Protein AF-A0A523FT32-F1 (afdb_monomer)

Secondary structure (DSSP, 8-state):
----------PPPPP----SS-TT-EEEETTTEEEEEEEEEEEEETTEEEEEEEEEETTTTEEEEEEGGGTTTTT-EEPPPHHHHHHHHHHHTSPP---SS-HHHHHHHHHHHHHTT-HHHHHHHHHHH---TTSPPPPHHHHHHHHHHHHHHHHHHHHHHT--HHHHHHHHHHHHHTTTT-

pLDDT: mean 83.94, std 15.83, range [36.12, 95.12]

Solvent-accessible surface area (backbone atoms only — not comparable to full-atom values): 10556 Å² total; per-residue (Å²): 141,84,84,85,80,80,82,81,80,78,80,75,78,77,75,85,73,84,67,96,70,58,68,71,38,59,28,29,35,40,74,68,33,56,27,33,24,73,38,77,46,79,44,76,54,97,92,40,81,39,54,23,36,36,32,37,21,79,91,76,74,42,74,48,75,41,46,59,94,43,34,65,81,69,50,40,40,70,60,70,52,71,67,54,48,54,52,22,50,52,52,28,46,48,82,61,80,74,72,100,62,63,63,73,64,49,51,54,53,42,51,50,28,43,41,60,56,42,64,54,48,19,26,50,42,32,37,50,57,57,75,60,96,90,56,81,81,72,52,72,72,52,46,54,54,31,53,54,25,44,53,47,46,18,50,47,46,9,69,63,73,72,43,55,65,69,58,20,40,51,54,55,50,52,36,46,53,64,46,76,81,108

Structure (mmCIF, N/CA/C/O backbone):
data_AF-A0A523FT32-F1
#
_entry.id   AF-A0A523FT32-F1
#
loop_
_atom_site.group_PDB
_atom_site.id
_atom_site.type_symbol
_atom_site.label_atom_id
_atom_site.label_alt_id
_atom_site.label_comp_id
_atom_site.label_asym_id
_atom_site.label_entity_id
_atom_site.label_seq_id
_atom_site.pdbx_PDB_ins_code
_atom_site.Cartn_x
_atom_site.Cartn_y
_atom_site.Cartn_z
_atom_site.occupancy
_atom_site.B_iso_or_equiv
_atom_site.auth_seq_id
_atom_site.auth_comp_id
_atom_site.auth_asym_id
_atom_site.auth_atom_id
_atom_site.pdbx_PDB_model_num
ATOM 1 N N . MET A 1 1 ? -47.435 16.385 53.293 1.00 44.31 1 MET A N 1
ATOM 2 C CA . MET A 1 1 ? -46.693 15.210 52.790 1.00 44.31 1 MET A CA 1
ATOM 3 C C . MET A 1 1 ? -47.122 14.940 51.359 1.00 44.31 1 MET A C 1
ATOM 5 O O . MET A 1 1 ? -48.217 14.441 51.193 1.00 44.31 1 MET A O 1
ATOM 9 N N . THR A 1 2 ? -46.305 15.253 50.353 1.00 41.66 2 THR A N 1
ATOM 10 C CA . THR A 1 2 ? -46.386 14.615 49.020 1.00 41.66 2 THR A CA 1
ATOM 11 C C . THR A 1 2 ? -45.083 14.902 48.282 1.00 41.66 2 THR A C 1
ATOM 13 O O . THR A 1 2 ? -44.830 16.018 47.836 1.00 41.66 2 THR A O 1
ATOM 16 N N . ASN A 1 3 ? -44.224 13.887 48.249 1.00 38.22 3 ASN A N 1
ATOM 17 C CA . ASN A 1 3 ? -42.869 13.921 47.718 1.00 38.22 3 ASN A CA 1
ATOM 18 C C . ASN A 1 3 ? -42.922 13.740 46.190 1.00 38.22 3 ASN A C 1
ATOM 20 O O . ASN A 1 3 ? -43.435 12.729 45.710 1.00 38.22 3 ASN A O 1
ATOM 24 N N . LYS A 1 4 ? -42.419 14.709 45.416 1.00 37.09 4 LYS A N 1
ATOM 25 C CA . LYS A 1 4 ? -42.350 14.632 43.948 1.00 37.09 4 LYS A CA 1
ATOM 26 C C . LYS A 1 4 ? -41.055 13.912 43.562 1.00 37.09 4 LYS A C 1
ATOM 28 O O . LYS A 1 4 ? -40.001 14.530 43.453 1.00 37.09 4 LYS A O 1
ATOM 33 N N . ALA A 1 5 ? -41.132 12.592 43.409 1.00 38.34 5 ALA A N 1
ATOM 34 C CA . ALA A 1 5 ? -40.015 11.773 42.952 1.00 38.34 5 ALA A CA 1
ATOM 35 C C . ALA A 1 5 ? -39.727 12.047 41.466 1.00 38.34 5 ALA A C 1
ATOM 37 O O . ALA A 1 5 ? -40.569 11.840 40.593 1.00 38.34 5 ALA A O 1
ATOM 38 N N . THR A 1 6 ? -38.521 12.530 41.189 1.00 36.12 6 THR A N 1
ATOM 39 C CA . THR A 1 6 ? -37.956 12.709 39.854 1.00 36.12 6 THR A CA 1
ATOM 40 C C . THR A 1 6 ? -37.589 11.347 39.260 1.00 36.12 6 THR A C 1
ATOM 42 O O . THR A 1 6 ? -36.708 10.643 39.754 1.00 36.12 6 THR A O 1
ATOM 45 N N . ALA A 1 7 ? -38.271 10.956 38.183 1.00 38.09 7 ALA A N 1
ATOM 46 C CA . ALA A 1 7 ? -37.932 9.765 37.416 1.00 38.09 7 ALA A CA 1
ATOM 47 C C . ALA A 1 7 ? -36.623 10.007 36.644 1.00 38.09 7 ALA A C 1
ATOM 49 O O . ALA A 1 7 ? -36.586 10.745 35.662 1.00 38.09 7 ALA A O 1
ATOM 50 N N . LYS A 1 8 ? -35.530 9.392 37.107 1.00 38.12 8 LYS A N 1
ATOM 51 C CA . LYS A 1 8 ? -34.263 9.310 36.372 1.00 38.12 8 LYS A CA 1
ATOM 52 C C . LYS A 1 8 ? -34.438 8.378 35.169 1.00 38.12 8 LYS A C 1
ATOM 54 O O . LYS A 1 8 ? -34.480 7.159 35.330 1.00 38.12 8 LYS A O 1
ATOM 59 N N . THR A 1 9 ? -34.497 8.944 33.968 1.00 37.88 9 THR A N 1
ATOM 60 C CA . THR A 1 9 ? -34.413 8.197 32.707 1.00 37.88 9 THR A CA 1
ATOM 61 C C . THR A 1 9 ? -33.019 7.575 32.587 1.00 37.88 9 THR A C 1
ATOM 63 O O . THR A 1 9 ? -32.032 8.273 32.362 1.00 37.88 9 THR A O 1
ATOM 66 N N . LYS A 1 10 ? -32.911 6.256 32.781 1.00 38.94 10 LYS A N 1
ATOM 67 C CA . LYS A 1 10 ? -31.685 5.497 32.499 1.00 38.94 10 LYS A CA 1
ATOM 68 C C . LYS A 1 10 ? -31.434 5.524 30.989 1.00 38.94 10 LYS A C 1
ATOM 70 O O . LYS A 1 10 ? -32.205 4.937 30.235 1.00 38.94 10 LYS A O 1
ATOM 75 N N . ALA A 1 11 ? -30.359 6.185 30.561 1.00 45.34 11 ALA A N 1
ATOM 76 C CA . ALA A 1 11 ? -29.863 6.094 29.193 1.00 45.34 11 ALA A CA 1
ATOM 77 C C . ALA A 1 11 ? -29.564 4.622 28.860 1.00 45.34 11 ALA A C 1
ATOM 79 O O . ALA A 1 11 ? -28.794 3.953 29.556 1.00 45.34 11 ALA A O 1
ATOM 80 N N . ALA A 1 12 ? -30.223 4.102 27.826 1.00 43.12 12 ALA A N 1
ATOM 81 C CA . ALA A 1 12 ? -29.972 2.766 27.314 1.00 43.12 12 ALA A CA 1
ATOM 82 C C . ALA A 1 12 ? -28.532 2.694 26.783 1.00 43.12 12 ALA A C 1
ATOM 84 O O . ALA A 1 12 ? -28.131 3.518 25.963 1.00 43.12 12 ALA A O 1
ATOM 85 N N . LYS A 1 13 ? -27.749 1.708 27.246 1.00 38.53 13 LYS A N 1
ATOM 86 C CA . LYS A 1 13 ? -26.443 1.383 26.652 1.00 38.53 13 LYS A CA 1
ATOM 87 C C . LYS A 1 13 ? -26.652 1.135 25.151 1.00 38.53 13 LYS A C 1
ATOM 89 O O . LYS A 1 13 ? -27.463 0.261 24.828 1.00 38.53 13 LYS A O 1
ATOM 94 N N . PRO A 1 14 ? -25.959 1.840 24.240 1.00 43.22 14 PRO A N 1
ATOM 95 C CA . PRO A 1 14 ? -26.106 1.562 22.823 1.00 43.22 14 PRO A CA 1
ATOM 96 C C . PRO A 1 14 ? -25.640 0.126 22.559 1.00 43.22 14 PRO A C 1
ATOM 98 O O . PRO A 1 14 ? -24.593 -0.312 23.044 1.00 43.22 14 PRO A O 1
ATOM 101 N N . ALA A 1 15 ? -26.462 -0.636 21.838 1.00 48.78 15 ALA A N 1
ATOM 102 C CA . ALA A 1 15 ? -26.120 -1.977 21.392 1.00 48.78 15 ALA A CA 1
ATOM 103 C C . ALA A 1 15 ? -24.783 -1.926 20.638 1.00 48.78 15 ALA A C 1
ATOM 105 O O . ALA A 1 15 ? -24.611 -1.082 19.758 1.00 48.78 15 ALA A O 1
ATOM 106 N N . LYS A 1 16 ? -23.838 -2.809 20.995 1.00 52.19 16 LYS A N 1
ATOM 107 C CA . LYS A 1 16 ? -22.513 -2.904 20.362 1.00 52.19 16 LYS A CA 1
ATOM 108 C C . LYS A 1 16 ? -22.686 -3.063 18.850 1.00 52.19 16 LYS A C 1
ATOM 110 O O . LYS A 1 16 ? -22.981 -4.158 18.370 1.00 52.19 16 LYS A O 1
ATOM 115 N N . ARG A 1 17 ? -22.523 -1.973 18.100 1.00 63.12 17 ARG A N 1
ATOM 116 C CA . ARG A 1 17 ? -22.482 -2.014 16.639 1.00 63.12 17 ARG A CA 1
ATOM 117 C C . ARG A 1 17 ? -21.261 -2.836 16.243 1.00 63.12 17 ARG A C 1
ATOM 119 O O . ARG A 1 17 ? -20.176 -2.662 16.794 1.00 63.12 17 ARG A O 1
ATOM 126 N N . LYS A 1 18 ? -21.452 -3.791 1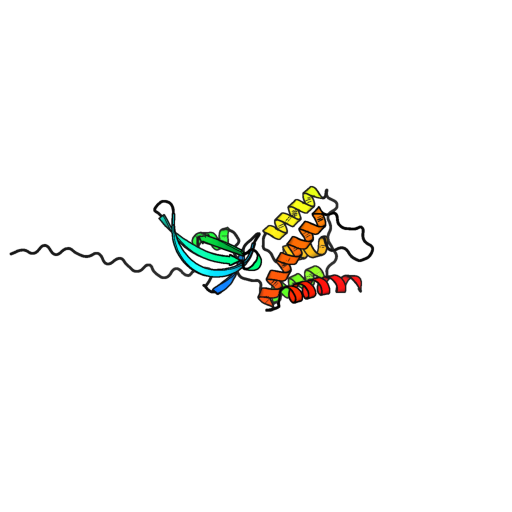5.336 1.00 74.69 18 LYS A N 1
ATOM 127 C CA . LYS A 1 18 ? -20.362 -4.631 14.842 1.00 74.69 18 LYS A CA 1
ATOM 128 C C . LYS A 1 18 ? -19.465 -3.755 13.970 1.00 74.69 18 LYS A C 1
ATOM 130 O O . LYS A 1 18 ? -19.848 -3.415 12.856 1.00 74.69 18 LYS A O 1
ATOM 135 N N . LEU A 1 19 ? -18.318 -3.356 14.509 1.00 82.12 19 LEU A N 1
ATOM 136 C CA . LEU A 1 19 ? -17.313 -2.597 13.772 1.00 82.12 19 LEU A CA 1
ATOM 137 C C . LEU A 1 19 ? -16.773 -3.429 12.605 1.00 82.12 19 LEU A C 1
ATOM 139 O O . LEU A 1 19 ? -16.579 -4.641 12.734 1.00 82.12 19 LEU A O 1
ATOM 143 N N . ASP A 1 20 ? -16.508 -2.763 11.482 1.00 85.62 20 ASP A N 1
ATOM 144 C CA . ASP A 1 20 ? -15.945 -3.396 10.285 1.00 85.62 20 ASP A CA 1
ATOM 145 C C . ASP A 1 20 ? -14.503 -3.888 10.495 1.00 85.62 20 ASP A C 1
ATOM 147 O O . ASP A 1 20 ? -14.075 -4.841 9.845 1.00 85.62 20 ASP A O 1
ATOM 151 N N . PHE A 1 21 ? -13.772 -3.263 11.422 1.00 90.94 21 PHE A N 1
ATOM 152 C CA . PHE A 1 21 ? -12.376 -3.557 11.739 1.00 90.94 21 PHE A CA 1
ATOM 153 C C . PHE A 1 21 ? -12.159 -3.602 13.250 1.00 90.94 21 PHE A C 1
ATOM 155 O O . PHE A 1 21 ? -12.931 -3.026 14.021 1.00 90.94 21 PHE A O 1
ATOM 162 N N . LYS A 1 22 ? -11.105 -4.298 13.681 1.00 89.44 22 LYS A N 1
ATOM 163 C CA . LYS A 1 22 ? -10.776 -4.472 15.100 1.00 89.44 22 LYS A CA 1
ATOM 164 C C . LYS A 1 22 ? -9.553 -3.640 15.503 1.00 89.44 22 LYS A C 1
ATOM 166 O O . LYS A 1 22 ? -8.638 -3.480 14.697 1.00 89.44 22 LYS A O 1
ATOM 171 N N . PRO A 1 23 ? -9.470 -3.180 16.763 1.00 90.50 23 PRO A N 1
ATOM 172 C CA . PRO A 1 23 ? -8.230 -2.637 17.307 1.00 90.50 23 PRO A CA 1
ATOM 173 C C . PRO A 1 23 ? -7.064 -3.619 17.157 1.00 90.50 23 PRO A C 1
ATOM 175 O O . PRO A 1 23 ? -7.252 -4.835 17.232 1.00 90.50 23 PRO A O 1
ATOM 178 N N . LYS A 1 24 ? -5.856 -3.081 16.978 1.00 89.88 24 LYS A N 1
ATOM 179 C CA . LYS A 1 24 ? -4.586 -3.788 16.740 1.00 89.88 24 LYS A CA 1
ATOM 180 C C . LYS A 1 24 ? -4.494 -4.553 15.414 1.00 89.88 24 LYS A C 1
ATOM 182 O O . LYS A 1 24 ? -3.459 -5.173 15.176 1.00 89.88 24 LYS A O 1
ATOM 187 N N . GLN A 1 25 ? -5.523 -4.503 14.568 1.00 91.69 25 GLN A N 1
ATOM 188 C CA . GLN A 1 25 ? -5.530 -5.111 13.238 1.00 91.69 25 GLN A CA 1
ATOM 189 C C . GLN A 1 25 ? -4.742 -4.253 12.234 1.00 91.69 25 GLN A C 1
ATOM 191 O O . GLN A 1 25 ? -4.825 -3.024 12.272 1.00 91.69 25 GLN A O 1
ATOM 196 N N . TYR A 1 26 ? -4.026 -4.907 11.313 1.00 93.12 26 TYR A N 1
ATOM 197 C CA . TYR A 1 26 ? -3.442 -4.259 10.136 1.00 93.12 26 TYR A CA 1
ATOM 198 C C . TYR A 1 26 ? -4.503 -4.018 9.061 1.00 93.12 26 TYR A C 1
ATOM 200 O O . TYR A 1 26 ? -5.309 -4.899 8.736 1.00 93.12 26 TYR A O 1
ATOM 208 N N . VAL A 1 27 ? -4.489 -2.815 8.508 1.00 93.94 27 VAL A N 1
ATOM 209 C CA . VAL A 1 27 ? -5.402 -2.360 7.464 1.00 93.94 27 VAL A CA 1
ATOM 210 C C . VAL A 1 27 ? -4.615 -1.674 6.365 1.00 93.94 27 VAL A C 1
ATOM 212 O O . VAL A 1 27 ? -3.531 -1.154 6.601 1.00 93.94 27 VAL A O 1
ATOM 215 N N . VAL A 1 28 ? -5.176 -1.659 5.164 1.00 93.62 28 VAL A N 1
ATOM 216 C CA . VAL A 1 28 ? -4.646 -0.869 4.057 1.00 93.62 28 VAL A CA 1
ATOM 217 C C . VAL A 1 28 ? -5.555 0.327 3.857 1.00 93.62 28 VAL A C 1
ATOM 219 O O . VAL A 1 28 ? -6.772 0.173 3.707 1.00 93.62 28 VAL A O 1
ATOM 222 N N . TYR A 1 29 ? -4.960 1.513 3.863 1.00 92.12 29 TYR A N 1
ATOM 223 C CA . TYR A 1 29 ? -5.629 2.749 3.506 1.00 92.12 29 TYR A CA 1
ATOM 224 C C . TYR A 1 29 ? -5.124 3.224 2.135 1.00 92.12 29 TYR A C 1
ATOM 226 O O . TYR A 1 29 ? -3.909 3.288 1.921 1.00 92.12 29 TYR A O 1
ATOM 234 N N . PRO A 1 30 ? -6.024 3.552 1.192 1.00 86.94 30 PRO A N 1
ATOM 235 C CA . PRO A 1 30 ? -5.645 4.071 -0.119 1.00 86.94 30 PRO A CA 1
ATOM 236 C C . PRO A 1 30 ? -4.679 5.256 -0.008 1.00 86.94 30 PRO A C 1
ATOM 238 O O . PRO A 1 30 ? -4.804 6.071 0.897 1.00 86.94 30 PRO A O 1
ATOM 241 N N . ALA A 1 31 ? -3.700 5.345 -0.906 1.00 84.00 31 ALA A N 1
ATOM 242 C CA . ALA A 1 31 ? -2.628 6.349 -0.898 1.00 84.00 31 ALA A CA 1
ATOM 243 C C . ALA A 1 31 ? -1.637 6.318 0.287 1.00 84.00 31 ALA A C 1
ATOM 245 O O . ALA A 1 31 ? -0.552 6.862 0.117 1.00 84.00 31 ALA A O 1
ATOM 246 N N . HIS A 1 32 ? -1.939 5.669 1.425 1.00 85.75 32 HIS A N 1
ATOM 247 C CA . HIS A 1 32 ? -1.053 5.571 2.608 1.00 85.75 32 HIS A CA 1
ATOM 248 C C . HIS A 1 32 ? -0.600 4.141 2.952 1.00 85.75 32 HIS A C 1
ATOM 250 O O . HIS A 1 32 ? 0.228 3.936 3.837 1.00 85.75 32 HIS A O 1
ATOM 256 N N . GLY A 1 33 ? -1.068 3.141 2.204 1.00 88.81 33 GLY A N 1
ATOM 257 C CA . GLY A 1 33 ? -0.591 1.767 2.320 1.00 88.81 33 GLY A CA 1
ATOM 258 C C . GLY A 1 33 ? -1.005 1.112 3.635 1.00 88.81 33 GLY A C 1
ATOM 259 O O . GLY A 1 33 ? -2.119 1.320 4.119 1.00 88.81 33 GLY A O 1
ATOM 260 N N . VAL A 1 34 ? -0.132 0.266 4.178 1.00 92.94 34 VAL A N 1
ATOM 261 C CA . VAL A 1 34 ? -0.410 -0.498 5.397 1.00 92.94 34 VAL A CA 1
ATOM 262 C C . VAL A 1 34 ? -0.282 0.391 6.631 1.00 92.94 34 VAL A C 1
ATOM 264 O O . VAL A 1 34 ? 0.745 1.027 6.845 1.00 92.94 34 VAL A O 1
ATOM 267 N N . GLY A 1 35 ? -1.314 0.373 7.468 1.00 93.44 35 GLY A N 1
ATOM 268 C CA . GLY A 1 35 ? -1.317 0.961 8.800 1.00 93.44 35 GLY A CA 1
ATOM 269 C C . GLY A 1 35 ? -1.888 -0.006 9.832 1.00 93.44 35 GLY A C 1
ATOM 270 O O . GLY A 1 35 ? -2.453 -1.056 9.503 1.00 93.44 35 GLY A O 1
ATOM 271 N N . ARG A 1 36 ? -1.761 0.347 11.108 1.00 94.19 36 ARG A N 1
ATOM 272 C CA . ARG A 1 36 ? -2.277 -0.440 12.230 1.00 94.19 36 ARG A CA 1
ATOM 273 C C . ARG A 1 36 ? -3.329 0.349 12.987 1.00 94.19 36 ARG A C 1
ATOM 275 O O . ARG A 1 36 ? -3.099 1.486 13.382 1.00 94.19 36 ARG A O 1
ATOM 282 N N . ILE A 1 37 ? -4.482 -0.265 13.243 1.00 95.12 37 ILE A N 1
ATOM 283 C CA . ILE A 1 37 ? -5.502 0.359 14.090 1.00 95.12 37 ILE A CA 1
ATOM 284 C C . ILE A 1 37 ? -4.992 0.366 15.530 1.00 95.12 37 ILE A C 1
ATOM 286 O O . ILE A 1 37 ? -4.833 -0.691 16.140 1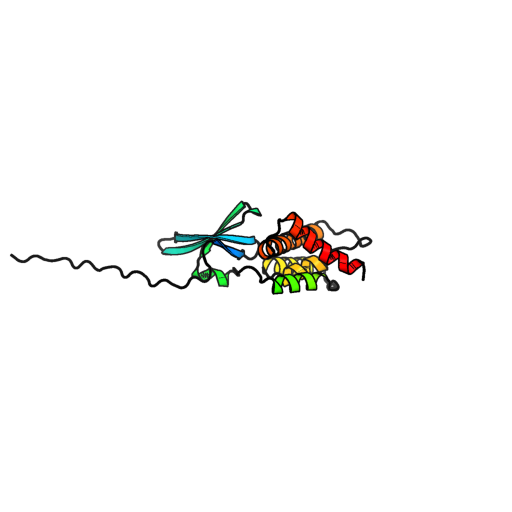.00 95.12 37 ILE A O 1
ATOM 290 N N . VAL A 1 38 ? -4.773 1.546 16.095 1.00 94.94 38 VAL A N 1
ATOM 291 C CA . VAL A 1 38 ? -4.404 1.724 17.505 1.00 94.94 38 VAL A CA 1
ATOM 292 C C . VAL A 1 38 ? -5.625 1.491 18.390 1.00 94.94 38 VAL A C 1
ATOM 294 O O . VAL A 1 38 ? -5.566 0.745 19.369 1.00 94.94 38 VAL A O 1
ATOM 297 N N . GLY A 1 39 ? -6.764 2.060 17.998 1.00 93.00 39 GLY A N 1
ATOM 298 C CA . GLY A 1 39 ? -7.999 1.991 18.762 1.00 93.00 39 GLY A CA 1
ATOM 299 C C . GLY A 1 39 ? -9.182 2.626 18.045 1.00 93.00 39 GLY A C 1
ATOM 300 O O . GLY A 1 39 ? -9.109 2.988 16.868 1.00 93.00 39 GLY A O 1
ATOM 301 N N . VAL A 1 40 ? -10.281 2.721 18.784 1.00 92.44 40 VAL A N 1
ATOM 302 C CA . VAL A 1 40 ? -11.500 3.414 18.375 1.00 92.44 40 VAL A CA 1
ATOM 303 C C . VAL A 1 40 ? -11.762 4.490 19.414 1.00 92.44 40 VAL A C 1
ATOM 305 O O . VAL A 1 40 ? -11.771 4.188 20.607 1.00 92.44 40 VAL A O 1
ATOM 308 N N . GLU A 1 41 ? -11.935 5.723 18.961 1.00 92.06 41 GLU A N 1
ATOM 309 C CA . GLU A 1 41 ? -12.168 6.892 19.810 1.00 92.06 41 GLU A CA 1
ATOM 310 C C . GLU A 1 41 ? -13.500 7.544 19.435 1.00 92.06 41 GLU A C 1
ATOM 312 O O . GLU A 1 41 ? -13.918 7.499 18.278 1.00 92.06 41 GLU A O 1
ATOM 317 N N . GLU A 1 42 ? -14.166 8.164 20.407 1.00 90.75 42 GLU A N 1
ATOM 318 C CA . GLU A 1 42 ? -15.257 9.100 20.134 1.00 90.75 42 GLU A CA 1
ATOM 319 C C . GLU A 1 42 ? -14.682 10.517 20.076 1.00 90.75 42 GLU A C 1
ATOM 321 O O . GLU A 1 42 ? -14.001 10.960 21.002 1.00 90.75 42 GLU A O 1
ATOM 326 N N . GLN A 1 43 ? -14.950 11.227 18.984 1.00 88.06 43 GLN A N 1
ATOM 327 C CA . GLN A 1 43 ? -14.518 12.600 18.769 1.00 88.06 43 GLN A CA 1
ATOM 328 C C . GLN A 1 43 ? -15.730 13.485 18.494 1.00 88.06 43 GLN A C 1
ATOM 330 O O . GLN A 1 43 ? -16.523 13.218 17.593 1.00 88.06 43 GLN A O 1
ATOM 335 N N . GLU A 1 44 ? -15.852 14.577 19.241 1.00 88.94 44 GLU A N 1
ATOM 336 C CA . GLU A 1 44 ? -16.890 15.572 19.008 1.00 88.94 44 GLU A CA 1
ATOM 337 C C . GLU A 1 44 ? -16.441 16.561 17.924 1.00 88.94 44 GLU A C 1
ATOM 339 O O . GLU A 1 44 ? -15.420 17.238 18.055 1.00 88.94 44 GLU A O 1
ATOM 344 N N . VAL A 1 45 ? -17.194 16.633 16.825 1.00 82.50 45 VAL A N 1
ATOM 345 C CA . VAL A 1 45 ? -16.943 17.551 15.708 1.00 82.50 45 VAL A CA 1
ATOM 346 C C . VAL A 1 45 ? -18.222 18.335 15.442 1.00 82.50 45 VAL A C 1
ATOM 348 O O . VAL A 1 45 ? -19.252 17.751 15.115 1.00 82.50 45 VAL A O 1
ATOM 351 N N . ALA A 1 46 ? -18.162 19.662 15.589 1.00 84.75 46 ALA A N 1
ATOM 352 C CA . ALA A 1 46 ? -19.305 20.563 15.395 1.00 84.75 46 ALA A CA 1
ATOM 353 C C . ALA A 1 46 ? -20.563 20.167 16.209 1.00 84.75 46 ALA A C 1
ATOM 355 O O . ALA A 1 46 ? -21.683 20.242 15.708 1.00 84.75 46 ALA A O 1
ATOM 356 N N . GLY A 1 47 ? -20.373 19.719 17.458 1.00 86.06 47 GLY A N 1
ATOM 357 C CA . GLY A 1 47 ? -21.461 19.300 18.355 1.00 86.06 47 GLY A CA 1
ATOM 358 C C . GLY A 1 47 ? -22.038 17.909 18.061 1.00 86.06 47 GLY A C 1
ATOM 359 O O . GLY A 1 47 ? -23.056 17.530 18.637 1.00 86.06 47 GLY A O 1
ATOM 360 N N . VAL A 1 48 ? -21.416 17.142 17.157 1.00 86.56 48 VAL A N 1
ATOM 361 C CA . VAL A 1 48 ? -21.791 15.759 16.842 1.00 86.56 48 VAL A CA 1
ATOM 362 C C . VAL A 1 48 ? -20.674 14.819 17.290 1.00 86.56 48 VAL A C 1
ATOM 364 O O . VAL A 1 48 ? -19.538 14.954 16.839 1.00 86.56 48 VAL A O 1
ATOM 367 N N . SER A 1 49 ? -20.994 13.842 18.145 1.00 87.25 49 SER A N 1
ATOM 368 C CA . SER A 1 49 ? -20.055 12.769 18.504 1.00 87.25 49 SER A CA 1
ATOM 369 C C . SER A 1 49 ? -19.922 11.769 17.353 1.00 87.25 49 SER A C 1
ATOM 371 O O . SER A 1 49 ? -20.915 11.215 16.867 1.00 87.25 49 SER A O 1
ATOM 373 N N . LEU A 1 50 ? -18.689 11.563 16.897 1.00 90.00 50 LEU A N 1
ATOM 374 C CA . LEU A 1 50 ? -18.316 10.653 15.823 1.00 90.00 50 LEU A CA 1
ATOM 375 C C . LEU A 1 50 ? -17.350 9.601 16.355 1.00 90.00 50 LEU A C 1
ATOM 377 O O . LEU A 1 50 ? -16.298 9.919 16.898 1.00 90.00 50 LEU A O 1
ATOM 381 N N . GLU A 1 51 ? -17.672 8.337 16.122 1.00 91.19 51 GLU A N 1
ATOM 382 C CA . GLU A 1 51 ? -16.752 7.236 16.380 1.00 91.19 51 GLU A CA 1
ATOM 383 C C . GLU A 1 51 ? -15.742 7.128 15.222 1.00 91.19 51 GLU A C 1
ATOM 385 O O . GLU A 1 51 ? -16.126 7.049 14.046 1.00 91.19 51 GLU A O 1
ATOM 390 N N . VAL A 1 52 ? -14.447 7.134 15.537 1.00 93.38 52 VAL A N 1
ATOM 391 C CA . VAL A 1 52 ? -13.343 7.121 14.568 1.00 93.38 52 VAL A CA 1
ATOM 392 C C . VAL A 1 52 ? -12.361 5.985 14.856 1.00 93.38 52 VAL A C 1
ATOM 394 O O . VAL A 1 52 ? -12.016 5.709 16.002 1.00 93.38 52 VAL A O 1
ATOM 397 N N . PHE A 1 53 ? -11.873 5.330 13.803 1.00 94.50 53 PHE A N 1
ATOM 398 C CA . PHE A 1 53 ? -10.685 4.485 13.864 1.00 94.50 53 PHE A CA 1
ATOM 399 C C . PHE A 1 53 ? -9.442 5.365 13.894 1.00 94.50 53 PHE A C 1
ATOM 401 O O . PHE A 1 53 ? -9.272 6.211 13.015 1.00 94.50 53 PHE A O 1
ATOM 408 N N . VAL A 1 54 ? -8.559 5.123 14.857 1.00 94.75 54 VAL A N 1
ATOM 409 C CA . VAL A 1 54 ? -7.222 5.720 14.899 1.00 94.75 54 VAL A CA 1
ATOM 410 C C . VAL A 1 54 ? -6.259 4.742 14.240 1.00 94.75 54 VAL A C 1
ATOM 412 O O . VAL A 1 54 ? -6.020 3.659 14.775 1.00 94.75 54 VAL A O 1
ATOM 415 N N . VAL A 1 55 ? -5.752 5.091 13.060 1.00 95.00 55 VAL A N 1
ATOM 416 C CA . VAL A 1 55 ? -4.836 4.263 12.266 1.00 95.00 55 VAL A CA 1
ATOM 417 C C . VAL A 1 55 ? -3.465 4.913 12.262 1.00 95.00 55 VAL A C 1
ATOM 419 O O . VAL A 1 55 ? -3.330 6.059 11.842 1.00 95.00 55 VAL A O 1
ATOM 422 N N . ASP A 1 56 ? -2.462 4.177 12.716 1.00 94.44 56 ASP A N 1
ATOM 423 C CA . ASP A 1 56 ? -1.073 4.614 12.732 1.00 94.44 56 ASP A CA 1
ATOM 424 C C . ASP A 1 56 ? -0.299 4.030 11.545 1.00 94.44 56 ASP A C 1
ATOM 426 O O . ASP A 1 56 ? -0.401 2.835 11.249 1.00 94.44 56 ASP A O 1
ATOM 430 N N . PHE A 1 57 ? 0.446 4.890 10.855 1.00 92.00 57 PHE A N 1
ATOM 431 C CA . PHE A 1 57 ? 1.305 4.561 9.722 1.00 92.00 57 PHE A CA 1
ATOM 432 C C . PHE A 1 57 ? 2.750 4.811 10.139 1.00 92.00 57 PHE A C 1
ATOM 434 O O . PHE A 1 57 ? 3.274 5.914 9.987 1.00 92.00 57 PHE A O 1
ATOM 441 N N . GLU A 1 58 ? 3.390 3.769 10.659 1.00 85.81 58 GLU A N 1
ATOM 442 C CA . GLU A 1 58 ? 4.724 3.837 11.263 1.00 85.81 58 GLU A CA 1
ATOM 443 C C . GLU A 1 58 ? 5.777 4.445 10.321 1.00 85.81 58 GLU A C 1
ATOM 445 O O . GLU A 1 58 ? 6.541 5.327 10.712 1.00 85.81 58 GLU A O 1
ATOM 450 N N . LYS A 1 59 ? 5.766 4.034 9.048 1.00 80.38 59 LYS A N 1
ATOM 451 C CA . LYS A 1 59 ? 6.725 4.496 8.032 1.00 80.38 59 LYS A CA 1
ATOM 452 C C . LYS A 1 59 ? 6.511 5.950 7.622 1.00 80.38 59 LYS A C 1
ATOM 454 O O . LYS A 1 59 ? 7.478 6.684 7.448 1.00 80.38 59 LYS A O 1
ATOM 459 N N . ASP A 1 60 ? 5.253 6.376 7.535 1.00 84.50 60 ASP A N 1
ATOM 460 C CA . ASP A 1 60 ? 4.900 7.750 7.165 1.00 84.50 60 ASP A CA 1
ATOM 461 C C . ASP A 1 60 ? 4.901 8.681 8.403 1.00 84.50 60 ASP A C 1
ATOM 463 O O . ASP A 1 60 ? 4.644 9.876 8.273 1.00 84.50 60 ASP A O 1
ATOM 467 N N . LYS A 1 61 ? 5.187 8.143 9.607 1.00 88.50 61 LYS A N 1
ATOM 468 C CA . LYS A 1 61 ? 5.108 8.825 10.916 1.00 88.50 61 LYS A CA 1
ATOM 469 C C . LYS A 1 61 ? 3.821 9.637 11.073 1.00 88.50 61 LYS A C 1
ATOM 471 O O . LYS A 1 61 ? 3.831 10.778 11.536 1.00 88.50 61 LYS A O 1
ATOM 476 N N . MET A 1 62 ? 2.710 9.047 10.646 1.00 92.06 62 MET A N 1
ATOM 477 C CA . MET A 1 62 ? 1.428 9.726 10.519 1.00 92.06 62 MET A CA 1
ATOM 478 C C . MET A 1 62 ? 0.321 8.912 11.184 1.00 92.06 62 MET A C 1
ATOM 480 O O . MET A 1 62 ? 0.248 7.698 11.022 1.00 92.06 62 MET A O 1
ATOM 484 N N . THR A 1 63 ? -0.605 9.593 11.860 1.00 93.25 63 THR A N 1
ATOM 485 C CA . THR A 1 63 ? -1.812 8.978 12.423 1.00 93.25 63 THR A CA 1
ATOM 486 C C . THR A 1 63 ? -3.054 9.575 11.766 1.00 93.25 63 THR A C 1
ATOM 488 O O . THR A 1 63 ? -3.272 10.787 11.821 1.00 93.25 63 THR A O 1
ATOM 491 N N . LEU A 1 64 ? -3.899 8.733 11.171 1.00 92.44 64 LEU A N 1
ATOM 492 C CA . LEU A 1 64 ? -5.170 9.139 10.571 1.00 92.44 64 LEU A CA 1
ATOM 493 C C . LEU A 1 64 ? -6.353 8.745 11.449 1.00 92.44 64 LEU A C 1
ATOM 495 O O . LEU A 1 64 ? -6.371 7.683 12.068 1.00 92.44 64 LEU A O 1
ATOM 499 N N . ARG A 1 65 ? -7.377 9.600 11.450 1.00 92.94 65 ARG A N 1
ATOM 500 C CA . ARG A 1 65 ? -8.664 9.340 12.099 1.00 92.94 65 ARG A CA 1
ATOM 501 C C . ARG A 1 65 ? -9.732 9.166 11.034 1.00 92.94 65 ARG A C 1
ATOM 503 O O . ARG A 1 65 ? -10.033 10.102 10.296 1.00 92.94 65 ARG A O 1
ATOM 510 N N . VAL A 1 66 ? -10.294 7.966 10.941 1.00 91.69 66 VAL A N 1
ATOM 511 C CA . VAL A 1 66 ? -11.281 7.615 9.912 1.00 91.69 66 VAL A CA 1
ATOM 512 C C . VAL A 1 66 ? -12.615 7.294 10.582 1.00 91.69 66 VAL A C 1
ATOM 514 O O . VAL A 1 66 ? -12.672 6.336 11.349 1.00 91.69 66 VAL A O 1
ATOM 517 N N . PRO A 1 67 ? -13.710 8.022 10.295 1.00 92.44 67 PRO A N 1
ATOM 518 C CA . PRO A 1 67 ? -15.023 7.703 10.850 1.00 92.44 67 PRO A CA 1
ATOM 519 C C . PRO A 1 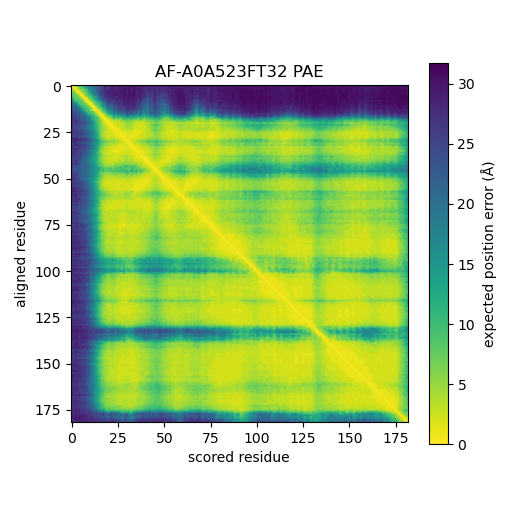67 ? -15.426 6.256 10.560 1.00 92.44 67 PRO A C 1
ATOM 521 O O . PRO A 1 67 ? -15.395 5.830 9.399 1.00 92.44 67 PRO A O 1
ATOM 524 N N . THR A 1 68 ? -15.849 5.515 11.587 1.00 91.12 68 THR A N 1
ATOM 525 C CA . THR A 1 68 ? -16.148 4.076 11.471 1.00 91.12 68 THR A CA 1
ATOM 526 C C . THR A 1 68 ? -17.199 3.809 10.393 1.00 91.12 68 THR A C 1
ATOM 528 O O . THR A 1 68 ? -17.034 2.914 9.568 1.00 91.12 68 THR A O 1
ATOM 531 N N . ALA A 1 69 ? -18.207 4.679 10.298 1.00 89.44 69 ALA A N 1
ATOM 532 C CA . ALA A 1 69 ? -19.270 4.619 9.294 1.00 89.44 69 ALA A CA 1
ATOM 533 C C . ALA A 1 69 ? -18.806 4.835 7.838 1.00 89.44 69 ALA A C 1
ATOM 535 O O . ALA A 1 69 ? -19.515 4.457 6.906 1.00 89.44 69 ALA A O 1
ATOM 536 N N . LYS A 1 70 ? -17.649 5.474 7.613 1.00 89.50 70 LYS A N 1
ATOM 537 C CA . LYS A 1 70 ? -17.130 5.783 6.268 1.00 89.50 70 LYS A CA 1
ATOM 538 C C . LYS A 1 70 ? -15.931 4.929 5.870 1.00 89.50 70 LYS A C 1
ATOM 540 O O . LYS A 1 70 ? -15.542 4.998 4.709 1.00 89.50 70 LYS A O 1
ATOM 545 N N . ALA A 1 71 ? -15.390 4.108 6.770 1.00 89.81 71 ALA A N 1
ATOM 546 C CA . ALA A 1 71 ? -14.148 3.365 6.568 1.00 89.81 71 ALA A CA 1
ATOM 547 C C . ALA A 1 71 ? -14.096 2.588 5.237 1.00 89.81 71 ALA A C 1
ATOM 549 O O . ALA A 1 71 ? -13.210 2.816 4.418 1.00 89.81 71 ALA A O 1
ATOM 550 N N . LYS A 1 72 ? -15.097 1.748 4.946 1.00 89.50 72 LYS A N 1
ATOM 551 C CA . LYS A 1 72 ? -15.166 1.020 3.664 1.00 89.50 72 LYS A CA 1
ATOM 552 C C . LYS A 1 72 ? -15.367 1.940 2.457 1.00 89.50 72 LYS A C 1
ATOM 554 O O . LYS A 1 72 ? -14.828 1.680 1.387 1.00 89.50 72 LYS A O 1
ATOM 559 N N . LYS A 1 73 ? -16.132 3.025 2.619 1.00 90.31 73 LYS A N 1
ATOM 560 C CA . LYS A 1 73 ? -16.443 3.976 1.537 1.00 90.31 73 LYS A CA 1
ATOM 561 C C . LYS A 1 73 ? -15.214 4.768 1.092 1.00 90.31 73 LYS A C 1
ATOM 563 O O . LYS A 1 73 ? -15.110 5.097 -0.082 1.00 90.31 73 LYS A O 1
ATOM 568 N N . VAL A 1 74 ? -14.296 5.059 2.012 1.00 89.25 74 VAL A N 1
ATOM 569 C CA . VAL A 1 74 ? -13.014 5.715 1.702 1.00 89.25 74 VAL A CA 1
ATOM 570 C C . VAL A 1 74 ? -11.955 4.727 1.196 1.00 89.25 74 VAL A C 1
ATOM 572 O O . VAL A 1 74 ? -10.816 5.118 0.988 1.00 89.25 74 VAL A O 1
ATOM 575 N N . GLY A 1 75 ? -12.323 3.455 0.999 1.00 88.94 75 GLY A N 1
ATOM 576 C CA . GLY A 1 75 ? -11.448 2.406 0.477 1.00 88.94 75 GLY A CA 1
ATOM 577 C C . GLY A 1 75 ? -10.548 1.744 1.521 1.00 88.94 75 GLY A C 1
ATOM 578 O O . GLY A 1 75 ? -9.674 0.964 1.149 1.00 88.94 75 GLY A O 1
ATOM 579 N N . MET A 1 76 ? -10.760 2.002 2.819 1.00 92.31 76 MET A N 1
ATOM 580 C CA . MET A 1 76 ? -10.052 1.276 3.873 1.00 92.31 76 MET A CA 1
ATOM 581 C C . MET A 1 76 ? -10.438 -0.203 3.820 1.00 92.31 76 MET A C 1
ATOM 583 O O . MET A 1 76 ? -11.625 -0.549 3.807 1.00 92.31 76 MET A O 1
ATOM 587 N N . ARG A 1 77 ? -9.434 -1.080 3.807 1.00 93.62 77 ARG A N 1
ATOM 588 C CA . ARG A 1 77 ? -9.625 -2.528 3.692 1.00 93.62 77 ARG A CA 1
ATOM 589 C C . ARG A 1 77 ? -8.738 -3.303 4.652 1.00 93.62 77 ARG A C 1
ATOM 591 O O . ARG A 1 77 ? -7.783 -2.777 5.216 1.00 93.62 77 ARG A O 1
ATOM 598 N N . ALA A 1 78 ? -9.061 -4.579 4.827 1.00 92.44 78 ALA A N 1
ATOM 599 C CA . ALA A 1 78 ? -8.178 -5.495 5.528 1.00 92.44 78 ALA A CA 1
ATOM 600 C C . ALA A 1 78 ? -6.918 -5.752 4.688 1.00 92.44 78 ALA A C 1
ATOM 602 O O . ALA A 1 78 ? -6.926 -5.595 3.460 1.00 92.44 78 ALA A O 1
ATOM 603 N N . LEU A 1 79 ? -5.852 -6.156 5.372 1.00 92.56 79 LEU A N 1
ATOM 604 C CA . LEU A 1 79 ? -4.636 -6.640 4.737 1.00 92.56 79 LEU A CA 1
ATOM 605 C C . LEU A 1 79 ? -4.944 -7.783 3.752 1.00 92.56 79 LEU A C 1
ATOM 607 O O . LEU A 1 79 ? -5.887 -8.553 3.966 1.00 92.56 79 LEU A O 1
ATOM 611 N N . SER A 1 80 ? -4.170 -7.870 2.669 1.00 92.69 80 SER A N 1
ATOM 612 C CA . SER A 1 80 ? -4.296 -8.957 1.695 1.00 92.69 80 SER A CA 1
ATOM 613 C C . SER A 1 80 ? -4.089 -10.329 2.336 1.00 92.6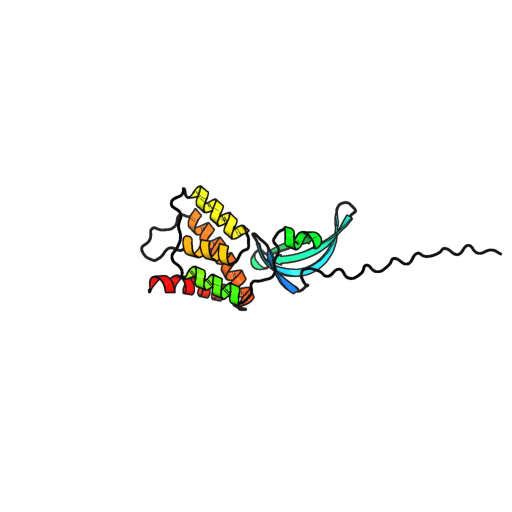9 80 SER A C 1
ATOM 615 O O . SER A 1 80 ? -3.379 -10.480 3.328 1.00 92.69 80 SER A O 1
ATOM 617 N N . THR A 1 81 ? -4.714 -11.353 1.757 1.00 93.19 81 THR A N 1
ATOM 618 C CA . THR A 1 81 ? -4.429 -12.740 2.132 1.00 93.19 81 THR A CA 1
ATOM 619 C C . THR A 1 81 ? -3.089 -13.187 1.536 1.00 93.19 81 THR A C 1
ATOM 621 O O . THR A 1 81 ? -2.672 -12.648 0.505 1.00 93.19 81 THR A O 1
ATOM 624 N N . PRO A 1 82 ? -2.438 -14.216 2.106 1.00 92.50 82 PRO A N 1
ATOM 625 C CA . PRO A 1 82 ? -1.241 -14.808 1.503 1.00 92.50 82 PRO A CA 1
ATOM 626 C C . PRO A 1 82 ? -1.455 -15.255 0.046 1.00 92.50 82 PRO A C 1
ATOM 628 O O . PRO A 1 82 ? -0.571 -15.110 -0.793 1.00 92.50 82 PRO A O 1
ATOM 631 N N . ASP A 1 83 ? -2.650 -15.736 -0.308 1.00 92.69 83 ASP A N 1
ATOM 632 C CA . ASP A 1 83 ? -2.967 -16.122 -1.691 1.00 92.69 83 ASP A CA 1
ATOM 633 C C . ASP A 1 83 ? -3.031 -14.921 -2.647 1.00 92.69 83 ASP A C 1
ATOM 635 O O . ASP A 1 83 ? -2.601 -15.010 -3.801 1.00 92.69 83 ASP A O 1
ATOM 639 N N . ALA A 1 84 ? -3.519 -13.773 -2.167 1.00 92.56 84 ALA A N 1
ATOM 640 C CA . ALA A 1 84 ? -3.500 -12.532 -2.934 1.00 92.56 84 ALA A CA 1
ATOM 641 C C . ALA A 1 84 ? -2.064 -12.022 -3.136 1.00 92.56 84 ALA A C 1
ATOM 643 O O . ALA A 1 84 ? -1.732 -11.581 -4.236 1.00 92.56 84 ALA A O 1
ATOM 644 N N . VAL A 1 85 ? -1.195 -12.158 -2.126 1.00 93.50 85 VAL A N 1
ATOM 645 C CA . VAL A 1 85 ? 0.242 -11.854 -2.245 1.00 93.50 85 VAL A CA 1
ATOM 646 C C . VAL A 1 85 ? 0.908 -12.754 -3.282 1.00 93.50 85 VAL A C 1
ATOM 648 O O . VAL A 1 85 ? 1.555 -12.252 -4.199 1.00 93.50 85 VAL A O 1
ATOM 651 N N . LYS A 1 86 ? 0.677 -14.071 -3.229 1.00 92.50 86 LYS A N 1
ATOM 652 C CA . LYS A 1 86 ? 1.184 -15.010 -4.245 1.00 92.50 86 LYS A CA 1
ATOM 653 C C . LYS A 1 86 ? 0.722 -14.635 -5.653 1.00 92.50 86 LYS A C 1
ATOM 655 O O . LYS A 1 86 ? 1.524 -14.654 -6.583 1.00 92.50 86 LYS A O 1
ATOM 660 N N . SER A 1 87 ? -0.546 -14.254 -5.807 1.00 92.69 87 SER A N 1
ATOM 661 C CA . SER A 1 87 ? -1.108 -13.815 -7.093 1.00 92.69 87 SER A CA 1
ATOM 662 C C . SER A 1 87 ? -0.472 -12.508 -7.588 1.00 92.69 87 SER A C 1
ATOM 664 O O . SER A 1 87 ? -0.199 -12.351 -8.780 1.00 92.69 87 SER A O 1
ATOM 666 N N . ALA A 1 88 ? -0.179 -11.571 -6.683 1.00 93.38 88 ALA A N 1
ATOM 667 C CA . ALA A 1 88 ? 0.524 -10.333 -7.010 1.00 93.38 88 ALA A CA 1
ATOM 668 C C . ALA A 1 88 ? 1.977 -10.600 -7.436 1.00 93.38 88 ALA A C 1
ATOM 670 O O . ALA A 1 88 ? 2.405 -10.108 -8.478 1.00 93.38 88 ALA A O 1
ATOM 671 N N . LEU A 1 89 ? 2.703 -11.463 -6.718 1.00 91.75 89 LEU A N 1
ATOM 672 C CA . LEU A 1 89 ? 4.050 -11.902 -7.100 1.00 91.75 89 LEU A CA 1
ATOM 673 C C . LEU A 1 89 ? 4.056 -12.649 -8.445 1.00 91.75 89 LEU A C 1
ATOM 675 O O . LEU A 1 89 ? 4.975 -12.489 -9.242 1.00 91.75 89 LEU A O 1
ATOM 679 N N . GLN A 1 90 ? 3.019 -13.436 -8.749 1.00 91.31 90 GLN A N 1
ATOM 680 C CA . GLN A 1 90 ? 2.843 -14.031 -10.080 1.00 91.31 90 GLN A CA 1
ATOM 681 C C . GLN A 1 90 ? 2.581 -12.977 -11.162 1.00 91.31 90 GLN A C 1
ATOM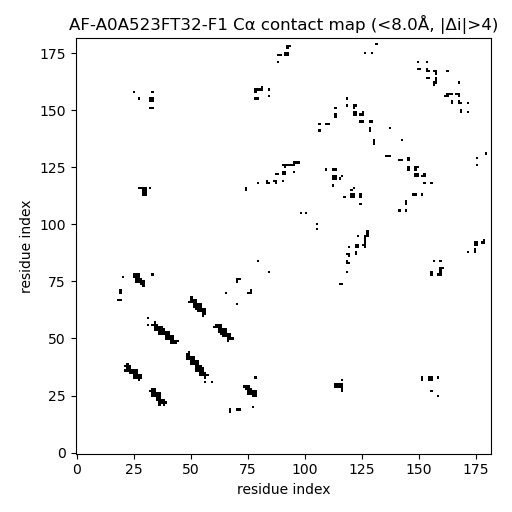 683 O O . GLN A 1 90 ? 3.054 -13.126 -12.286 1.00 91.31 90 GLN A O 1
ATOM 688 N N . THR A 1 91 ? 1.864 -11.899 -10.833 1.00 90.75 91 THR A N 1
ATOM 689 C CA . THR A 1 91 ? 1.606 -10.793 -11.765 1.00 90.75 91 THR A CA 1
ATOM 690 C C . THR A 1 91 ? 2.905 -10.102 -12.176 1.00 90.75 91 THR A C 1
ATOM 692 O O . THR A 1 91 ? 3.049 -9.782 -13.358 1.00 90.75 91 THR A O 1
ATOM 695 N N . LEU A 1 92 ? 3.861 -9.947 -11.248 1.00 89.69 92 LEU A N 1
ATOM 696 C CA . LEU A 1 92 ? 5.206 -9.422 -11.527 1.00 89.69 92 LEU A CA 1
ATOM 697 C C . LEU A 1 92 ? 5.977 -10.287 -12.523 1.00 89.69 92 LEU A C 1
ATOM 699 O O . LEU A 1 92 ? 6.692 -9.753 -13.363 1.00 89.69 92 LEU A O 1
ATOM 703 N N . LYS A 1 93 ? 5.770 -11.609 -12.477 1.00 87.12 93 LYS A N 1
ATOM 704 C CA . LYS A 1 93 ? 6.431 -12.560 -13.381 1.00 87.12 93 LYS A CA 1
ATOM 705 C C . LYS A 1 93 ? 5.932 -12.500 -14.830 1.00 87.12 93 LYS A C 1
ATOM 707 O O . LYS A 1 93 ? 6.488 -13.143 -15.717 1.00 87.12 93 LYS A O 1
ATOM 712 N N . GLY A 1 94 ? 4.829 -11.796 -15.075 1.00 83.00 94 GLY A N 1
ATOM 713 C CA . GLY A 1 94 ? 4.254 -11.653 -16.406 1.00 83.00 94 GLY A CA 1
ATOM 714 C C . GLY A 1 94 ? 5.027 -10.672 -17.290 1.00 83.00 94 GLY A C 1
ATOM 715 O O . GLY A 1 94 ? 5.835 -9.874 -16.828 1.00 83.00 94 GLY A O 1
ATOM 716 N N . ARG A 1 95 ? 4.709 -10.659 -18.589 1.00 81.19 95 ARG A N 1
ATOM 717 C CA . ARG A 1 95 ? 5.212 -9.619 -19.499 1.00 81.19 95 ARG A CA 1
ATOM 718 C C . ARG A 1 95 ? 4.562 -8.268 -19.194 1.00 81.19 95 ARG A C 1
ATOM 720 O O . ARG A 1 95 ? 3.336 -8.188 -19.074 1.00 81.19 95 ARG A O 1
ATOM 727 N N . ALA A 1 96 ? 5.379 -7.216 -19.152 1.00 81.81 96 ALA A N 1
ATOM 728 C CA . ALA A 1 96 ? 4.916 -5.838 -19.035 1.00 81.81 96 ALA A CA 1
ATOM 729 C C . ALA A 1 96 ? 3.939 -5.483 -20.168 1.00 81.81 96 ALA A C 1
ATOM 731 O O . ALA A 1 96 ? 4.199 -5.754 -21.345 1.00 81.81 96 ALA A O 1
ATOM 732 N N . ARG A 1 97 ? 2.803 -4.863 -19.826 1.00 80.12 97 ARG A N 1
ATOM 733 C CA . ARG A 1 97 ? 1.759 -4.477 -20.793 1.00 80.12 97 ARG A CA 1
ATOM 734 C C . ARG A 1 97 ? 1.695 -2.963 -20.940 1.00 80.12 97 ARG A C 1
ATOM 736 O O . ARG A 1 97 ? 0.720 -2.314 -20.572 1.00 80.12 97 ARG A O 1
ATOM 743 N N . ILE A 1 98 ? 2.745 -2.401 -21.531 1.00 81.50 98 ILE A N 1
ATOM 744 C CA . ILE A 1 98 ? 2.887 -0.953 -21.692 1.00 81.50 98 ILE A CA 1
ATOM 745 C C . ILE A 1 98 ? 2.035 -0.461 -22.872 1.00 81.50 98 ILE A C 1
ATOM 747 O O . ILE A 1 98 ? 2.234 -0.860 -24.021 1.00 81.50 98 ILE A O 1
ATOM 751 N N . LYS A 1 99 ? 1.092 0.447 -22.601 1.00 81.69 99 LYS A N 1
ATOM 752 C CA . LYS A 1 99 ? 0.287 1.108 -23.642 1.00 81.69 99 LYS A CA 1
ATOM 753 C C . LYS A 1 99 ? 1.122 2.125 -24.430 1.00 81.69 99 LYS A C 1
ATOM 755 O O . LYS A 1 99 ? 1.931 2.852 -23.858 1.00 81.69 99 LYS A O 1
ATOM 760 N N . ARG A 1 100 ? 0.854 2.261 -25.734 1.00 79.06 100 ARG A N 1
ATOM 761 C CA . ARG A 1 100 ? 1.482 3.263 -26.626 1.00 79.06 100 ARG A CA 1
ATOM 762 C C . ARG A 1 100 ? 0.834 4.654 -26.515 1.00 79.06 100 ARG A C 1
ATOM 764 O O . ARG A 1 100 ? 0.535 5.287 -27.520 1.00 79.06 100 ARG A O 1
ATOM 771 N N . THR A 1 101 ? 0.563 5.115 -25.297 1.00 86.44 101 THR A N 1
ATOM 772 C CA . THR A 1 101 ? 0.004 6.450 -25.033 1.00 86.44 101 THR A CA 1
ATOM 773 C C . THR A 1 101 ? 1.065 7.388 -24.465 1.00 86.44 101 THR A C 1
ATOM 775 O O . THR A 1 101 ? 2.063 6.947 -23.883 1.00 86.44 101 THR A O 1
ATOM 778 N N . MET A 1 102 ? 0.826 8.697 -24.600 1.00 89.75 102 MET A N 1
ATOM 779 C CA . MET A 1 102 ? 1.659 9.737 -23.989 1.00 89.75 102 MET A CA 1
ATOM 780 C C . MET A 1 102 ? 1.882 9.451 -22.500 1.00 89.75 102 MET A C 1
ATOM 782 O O . MET A 1 102 ? 0.944 9.068 -21.794 1.00 89.75 102 MET A O 1
ATOM 786 N N . TRP A 1 103 ? 3.122 9.643 -22.035 1.00 88.94 103 TRP A N 1
ATOM 787 C CA . TRP A 1 103 ? 3.534 9.345 -20.658 1.00 88.94 103 TRP A CA 1
ATOM 788 C C . TRP A 1 103 ? 2.616 9.989 -19.621 1.00 88.94 103 TRP A C 1
ATOM 790 O O . TRP A 1 103 ? 2.161 9.289 -18.733 1.00 88.94 103 TRP A O 1
ATOM 800 N N . SER A 1 104 ? 2.243 11.261 -19.789 1.00 90.25 104 SER A N 1
ATOM 801 C CA . SER A 1 104 ? 1.337 11.964 -18.865 1.00 90.25 104 SER A CA 1
ATOM 802 C C . SER A 1 104 ? 0.045 11.183 -18.577 1.00 90.25 104 SER A C 1
ATOM 804 O O . SER A 1 104 ? -0.342 11.033 -17.421 1.00 90.25 104 SER A O 1
ATOM 806 N N . ARG A 1 105 ? -0.578 10.595 -19.608 1.00 91.06 105 ARG A N 1
ATOM 807 C CA . ARG A 1 105 ? -1.793 9.787 -19.438 1.00 91.06 105 ARG A CA 1
ATOM 808 C C . ARG A 1 105 ? -1.504 8.456 -18.739 1.00 91.06 105 ARG A C 1
ATOM 810 O O . ARG A 1 105 ? -2.315 7.998 -17.945 1.00 91.06 105 ARG A O 1
ATOM 817 N N . ARG A 1 106 ? -0.346 7.844 -19.009 1.00 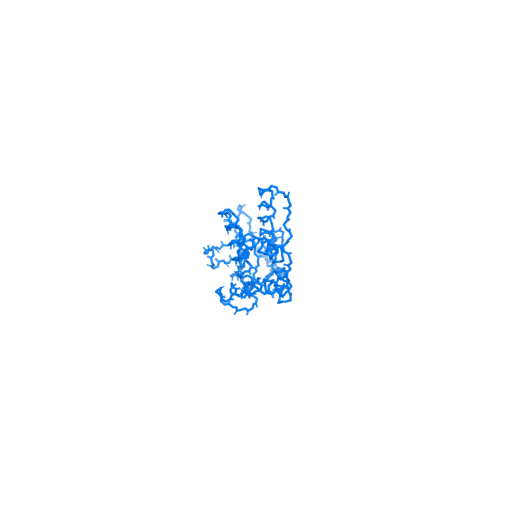91.38 106 ARG A N 1
ATOM 818 C CA . ARG A 1 106 ? 0.090 6.611 -18.328 1.00 91.38 106 ARG A CA 1
ATOM 819 C C . ARG A 1 106 ? 0.410 6.855 -16.858 1.00 91.38 106 ARG A C 1
ATOM 821 O O . ARG A 1 106 ? -0.025 6.076 -16.023 1.00 91.38 106 ARG A O 1
ATOM 828 N N . ALA A 1 107 ? 1.112 7.942 -16.551 1.00 91.88 107 ALA A N 1
ATOM 829 C CA . ALA A 1 107 ? 1.448 8.340 -15.194 1.00 91.88 107 ALA A CA 1
ATOM 830 C C . ALA A 1 107 ? 0.182 8.534 -14.350 1.00 91.88 107 ALA A C 1
ATOM 832 O O . ALA A 1 107 ? 0.098 7.969 -13.269 1.00 91.88 107 ALA A O 1
ATOM 833 N N . GLN A 1 108 ? -0.843 9.208 -14.887 1.00 93.44 108 GLN A N 1
ATOM 834 C CA . GLN A 1 108 ? -2.145 9.347 -14.219 1.00 93.44 108 GLN A CA 1
ATOM 835 C C . GLN A 1 108 ? -2.836 7.995 -13.979 1.00 93.44 108 GLN A C 1
ATOM 837 O O . GLN A 1 108 ? -3.378 7.758 -12.902 1.00 93.44 108 GLN A O 1
ATOM 842 N N . GLU A 1 109 ? -2.815 7.085 -14.961 1.00 93.31 109 GLU A N 1
ATOM 843 C CA . GLU A 1 109 ? -3.376 5.734 -14.798 1.00 93.31 109 GLU A CA 1
ATOM 844 C C . GLU A 1 109 ? -2.624 4.931 -13.722 1.00 93.31 109 GLU A C 1
ATOM 846 O O . GLU A 1 109 ? -3.246 4.238 -12.919 1.00 93.31 109 GLU A O 1
ATOM 851 N N . TYR A 1 110 ? -1.297 5.023 -13.684 1.00 94.38 110 TYR A N 1
ATOM 852 C CA . TYR A 1 110 ? -0.459 4.337 -12.701 1.00 94.38 110 TYR A CA 1
ATOM 853 C C . TYR A 1 110 ? -0.607 4.930 -11.302 1.00 94.38 110 TYR A C 1
ATOM 855 O O . TYR A 1 110 ? -0.773 4.183 -10.344 1.00 94.38 110 TYR A O 1
ATOM 863 N N . GLU A 1 111 ? -0.650 6.251 -11.180 1.00 93.50 111 GLU A N 1
ATOM 864 C CA . GLU A 1 111 ? -0.942 6.931 -9.922 1.00 93.50 111 GLU A CA 1
ATOM 865 C C . GLU A 1 111 ? -2.329 6.537 -9.396 1.00 93.50 111 GLU A C 1
ATOM 867 O O . GLU A 1 111 ? -2.471 6.185 -8.228 1.00 93.50 111 GLU A O 1
ATOM 872 N N . ALA A 1 112 ? -3.344 6.476 -10.264 1.00 93.38 112 ALA A N 1
ATOM 873 C CA . ALA A 1 112 ? -4.668 5.987 -9.889 1.00 93.38 112 ALA A CA 1
ATOM 874 C C . ALA A 1 112 ? -4.642 4.516 -9.435 1.00 93.38 112 ALA A C 1
ATOM 876 O O . ALA A 1 112 ? -5.333 4.156 -8.482 1.00 93.38 112 ALA A O 1
ATOM 877 N N . LYS A 1 113 ? -3.829 3.660 -10.069 1.00 93.75 113 LYS A N 1
ATOM 878 C CA . LYS A 1 113 ? -3.631 2.267 -9.633 1.00 93.75 113 LYS A CA 1
ATOM 879 C C . LYS A 1 113 ? -2.957 2.185 -8.266 1.00 93.75 113 LYS A C 1
ATOM 881 O O . LYS A 1 113 ? -3.432 1.420 -7.429 1.00 93.75 113 LYS A O 1
ATOM 886 N N . ILE A 1 114 ? -1.922 2.982 -8.012 1.00 92.06 114 ILE A N 1
ATOM 887 C CA . ILE A 1 114 ? -1.246 3.039 -6.707 1.00 92.06 114 ILE A CA 1
ATOM 888 C C . ILE A 1 114 ? -2.222 3.530 -5.632 1.00 92.06 114 ILE A C 1
ATOM 890 O O . ILE A 1 114 ? -2.405 2.889 -4.595 1.00 92.06 114 ILE A O 1
ATOM 894 N N . ASN A 1 115 ? -2.944 4.610 -5.927 1.00 91.06 115 ASN A N 1
ATOM 895 C CA . ASN A 1 115 ? -3.912 5.211 -5.017 1.00 91.06 115 ASN A CA 1
ATOM 896 C C . ASN A 1 115 ? -5.194 4.390 -4.862 1.00 91.06 115 ASN A C 1
ATOM 898 O O . ASN A 1 115 ? -5.941 4.633 -3.924 1.00 91.06 115 ASN A O 1
ATOM 902 N N . SER A 1 116 ? -5.448 3.390 -5.711 1.00 89.31 116 SER A N 1
ATOM 903 C CA . SER A 1 116 ? -6.580 2.469 -5.535 1.00 89.31 116 SER A CA 1
ATOM 904 C C . SER A 1 116 ? -6.434 1.577 -4.299 1.00 89.31 116 SER A C 1
ATOM 906 O O . SER A 1 116 ? -7.424 1.034 -3.810 1.00 89.31 116 SER A O 1
ATOM 908 N N . GLY A 1 117 ? -5.201 1.391 -3.811 1.00 84.56 117 GLY A N 1
ATOM 909 C CA . GLY A 1 117 ? -4.900 0.492 -2.703 1.00 84.56 117 GLY A CA 1
ATOM 910 C C . GLY A 1 117 ? -5.078 -0.990 -3.040 1.00 84.56 117 GLY A C 1
ATOM 911 O O . GLY A 1 117 ? -5.125 -1.797 -2.121 1.00 84.56 117 GLY A O 1
ATOM 912 N N . SER A 1 118 ? -5.203 -1.381 -4.313 1.00 90.88 118 SER A N 1
ATOM 913 C CA . SER A 1 118 ? -5.254 -2.786 -4.742 1.00 90.88 118 SER A CA 1
ATOM 914 C C . SER A 1 118 ? -3.845 -3.336 -4.968 1.00 90.88 118 SER A C 1
ATOM 916 O O . SER A 1 118 ? -3.112 -2.820 -5.811 1.00 90.88 118 SER A O 1
ATOM 918 N N . LEU A 1 119 ? -3.491 -4.420 -4.269 1.00 92.88 119 LEU A N 1
ATOM 919 C CA . LEU A 1 119 ? -2.163 -5.035 -4.366 1.00 92.88 119 LEU A CA 1
ATOM 920 C C . LEU A 1 119 ? -1.825 -5.480 -5.799 1.00 92.88 119 LEU A C 1
ATOM 922 O O . LEU A 1 119 ? -0.716 -5.259 -6.274 1.00 92.88 119 LEU A O 1
ATOM 926 N N . ILE A 1 120 ? -2.797 -6.049 -6.518 1.00 93.44 120 ILE A N 1
ATOM 927 C CA . ILE A 1 120 ? -2.612 -6.489 -7.909 1.00 93.44 120 ILE A CA 1
ATOM 928 C C . ILE A 1 120 ? -2.380 -5.281 -8.825 1.00 93.44 120 ILE A C 1
ATOM 930 O O . ILE A 1 120 ? -1.486 -5.309 -9.665 1.00 93.44 120 ILE A O 1
ATOM 934 N N . SER A 1 121 ? -3.143 -4.199 -8.639 1.00 93.50 121 SER A N 1
ATOM 935 C CA . SER A 1 121 ? -2.990 -2.979 -9.440 1.00 93.50 121 SER A CA 1
ATOM 936 C C . SER A 1 121 ? -1.619 -2.336 -9.234 1.00 93.50 121 SER A C 1
ATOM 938 O O . SER A 1 121 ? -1.024 -1.855 -10.193 1.00 93.50 121 SER A O 1
ATOM 940 N N . ILE A 1 122 ? -1.114 -2.342 -7.997 1.00 94.12 122 ILE A N 1
ATOM 941 C CA . ILE A 1 122 ? 0.233 -1.859 -7.675 1.00 94.12 122 ILE A CA 1
ATOM 942 C C . ILE A 1 122 ? 1.283 -2.763 -8.334 1.00 94.12 122 ILE A C 1
ATOM 944 O O . ILE A 1 122 ? 2.184 -2.252 -8.997 1.00 94.12 122 ILE A O 1
ATOM 948 N N . ALA A 1 123 ? 1.130 -4.089 -8.245 1.00 94.19 123 ALA A N 1
ATOM 949 C CA . ALA A 1 123 ? 2.042 -5.044 -8.878 1.00 94.19 123 ALA A CA 1
ATOM 950 C C . ALA A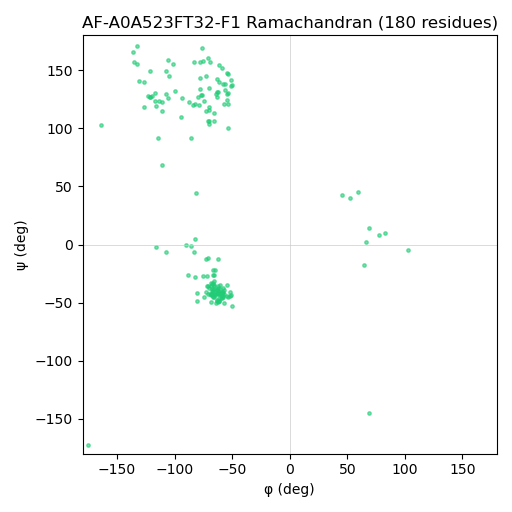 1 123 ? 2.137 -4.847 -10.402 1.00 94.19 123 ALA A C 1
ATOM 952 O O . ALA A 1 123 ? 3.221 -4.931 -10.976 1.00 94.19 123 ALA A O 1
ATOM 953 N N . GLU A 1 124 ? 1.031 -4.521 -11.077 1.00 93.31 124 GLU A N 1
ATOM 954 C CA . GLU A 1 124 ? 1.070 -4.169 -12.501 1.00 93.31 124 GLU A CA 1
ATOM 955 C C . GLU A 1 124 ? 1.940 -2.939 -12.780 1.00 93.31 124 GLU A C 1
ATOM 957 O O . GLU A 1 124 ? 2.689 -2.942 -13.754 1.00 93.31 124 GLU A O 1
ATOM 962 N N . VAL A 1 125 ? 1.858 -1.903 -11.938 1.00 93.50 125 VAL A N 1
ATOM 963 C CA . VAL A 1 125 ? 2.670 -0.685 -12.090 1.00 93.50 125 VAL A CA 1
ATOM 964 C C . VAL A 1 125 ? 4.148 -0.990 -11.864 1.00 93.50 125 VAL A C 1
ATOM 966 O O . VAL A 1 125 ? 4.971 -0.578 -12.680 1.00 93.50 125 VAL A O 1
ATOM 969 N N . VAL A 1 126 ? 4.477 -1.753 -10.815 1.00 93.50 126 VAL A N 1
ATOM 970 C CA . VAL A 1 126 ? 5.854 -2.189 -10.526 1.00 93.50 126 VAL A CA 1
ATOM 971 C C . VAL A 1 126 ? 6.426 -2.946 -11.725 1.00 93.50 126 VAL A C 1
ATOM 973 O O . VAL A 1 126 ? 7.475 -2.571 -12.239 1.00 93.50 126 VAL A O 1
ATOM 976 N N . ARG A 1 127 ? 5.698 -3.940 -12.247 1.00 91.88 127 ARG A N 1
ATOM 977 C CA . ARG A 1 127 ? 6.100 -4.705 -13.438 1.00 91.88 127 ARG A CA 1
ATOM 978 C C . ARG A 1 127 ? 6.281 -3.826 -14.677 1.00 91.88 127 ARG A C 1
ATOM 980 O O . ARG A 1 127 ? 7.236 -4.009 -15.424 1.00 91.88 127 ARG A O 1
ATOM 987 N N . ASP A 1 128 ? 5.340 -2.923 -14.948 1.00 89.88 128 ASP A N 1
ATOM 988 C CA . ASP A 1 128 ? 5.336 -2.145 -16.191 1.00 89.88 128 ASP A CA 1
ATOM 989 C C . ASP A 1 128 ? 6.400 -1.025 -16.193 1.00 89.88 128 ASP A C 1
ATOM 991 O O . ASP A 1 128 ? 6.876 -0.612 -17.262 1.00 89.88 128 ASP A O 1
ATOM 995 N N . LEU A 1 129 ? 6.767 -0.519 -15.010 1.00 90.19 129 LEU A N 1
ATOM 996 C CA . LEU A 1 129 ? 7.830 0.471 -14.841 1.00 90.19 129 LEU A CA 1
ATOM 997 C C . LEU A 1 129 ? 9.210 -0.159 -14.651 1.00 90.19 129 LEU A C 1
ATOM 999 O O . LEU A 1 129 ? 10.182 0.482 -15.044 1.00 90.19 129 LEU A O 1
ATOM 1003 N N . HIS A 1 130 ? 9.310 -1.390 -14.138 1.00 88.19 130 HIS A N 1
ATOM 1004 C CA . HIS A 1 130 ? 10.579 -2.108 -14.024 1.00 88.19 130 HIS A CA 1
ATOM 1005 C C . HIS A 1 130 ? 11.329 -2.120 -15.368 1.00 88.19 130 HIS A C 1
ATOM 1007 O O . HIS A 1 130 ? 10.737 -2.296 -16.442 1.00 88.19 130 HIS A O 1
ATOM 1013 N N . ARG A 1 131 ? 12.640 -1.879 -15.316 1.00 79.69 131 ARG A N 1
ATOM 1014 C CA . ARG A 1 131 ? 13.522 -1.886 -16.485 1.00 79.69 131 ARG A CA 1
ATOM 1015 C C . ARG A 1 131 ? 14.620 -2.909 -16.270 1.00 79.69 131 ARG A C 1
ATOM 1017 O O . ARG A 1 131 ? 15.305 -2.870 -15.257 1.00 79.69 131 ARG A O 1
ATOM 1024 N N . ALA A 1 132 ? 14.760 -3.790 -17.251 1.00 69.88 132 ALA A N 1
ATOM 1025 C CA . ALA A 1 132 ? 15.807 -4.795 -17.277 1.00 69.88 132 ALA A CA 1
ATOM 1026 C C . ALA A 1 132 ? 17.155 -4.196 -17.696 1.00 69.88 132 ALA A C 1
ATOM 1028 O O . ALA A 1 132 ? 17.199 -3.178 -18.401 1.00 69.88 132 ALA A O 1
ATOM 1029 N N . GLY A 1 133 ? 18.250 -4.861 -17.324 1.00 61.25 133 GLY A N 1
ATOM 1030 C CA . GLY A 1 133 ? 19.593 -4.499 -17.783 1.00 61.25 133 GLY A CA 1
ATOM 1031 C C . GLY A 1 133 ? 19.660 -4.427 -19.316 1.00 61.25 133 GLY A C 1
ATOM 1032 O O . GLY A 1 133 ? 19.366 -5.400 -20.004 1.00 61.25 133 GLY A O 1
ATOM 1033 N N . GLY A 1 134 ? 20.017 -3.258 -19.861 1.00 61.19 134 GLY A N 1
ATOM 1034 C CA . GLY A 1 134 ? 20.089 -3.006 -21.310 1.00 61.19 134 GLY A CA 1
ATOM 1035 C C . GLY A 1 134 ? 18.913 -2.219 -21.903 1.00 61.19 134 GLY A C 1
ATOM 1036 O O . GLY A 1 134 ? 18.954 -1.864 -23.081 1.00 61.19 134 GLY A O 1
ATOM 1037 N N . GLN A 1 135 ? 17.884 -1.901 -21.113 1.00 70.00 135 GLN A N 1
ATOM 1038 C CA . GLN A 1 135 ? 16.852 -0.938 -21.507 1.00 70.00 135 GLN A CA 1
ATOM 1039 C C . GLN A 1 135 ? 17.298 0.504 -21.228 1.00 70.00 135 GLN A C 1
ATOM 1041 O O . GLN A 1 135 ? 18.159 0.754 -20.387 1.00 70.00 135 GLN A O 1
ATOM 1046 N N . GLN A 1 136 ? 16.704 1.462 -21.946 1.00 74.19 136 GLN A N 1
ATOM 1047 C CA . GLN A 1 136 ? 16.949 2.885 -21.718 1.00 74.19 136 GLN A CA 1
ATOM 1048 C C . GLN A 1 136 ? 16.609 3.259 -20.268 1.00 74.19 136 GLN A C 1
ATOM 1050 O O . GLN A 1 136 ? 15.590 2.812 -19.730 1.00 74.19 136 GLN A O 1
ATOM 1055 N N . GLU A 1 137 ? 17.468 4.079 -19.662 1.00 77.19 137 GLU A N 1
ATOM 1056 C CA . GLU A 1 137 ? 17.316 4.529 -18.282 1.00 77.19 137 GLU A CA 1
ATOM 1057 C C . GLU A 1 137 ? 15.953 5.204 -18.068 1.00 77.19 137 GLU A C 1
ATOM 1059 O O . GLU A 1 137 ? 15.461 5.947 -18.924 1.00 77.19 137 GLU A O 1
ATOM 1064 N N . GLN A 1 138 ? 15.323 4.905 -16.930 1.00 80.25 138 GLN A N 1
ATOM 1065 C CA . GLN A 1 138 ? 14.043 5.499 -16.558 1.00 80.25 138 GLN A CA 1
ATOM 1066 C C . GLN A 1 138 ? 14.195 7.014 -16.421 1.00 80.25 138 GLN A C 1
ATOM 1068 O O . GLN A 1 138 ? 15.154 7.507 -15.825 1.00 80.25 138 GLN A O 1
ATOM 1073 N N . SER A 1 139 ? 13.204 7.767 -16.896 1.00 88.12 139 SER A N 1
ATOM 1074 C CA . SER A 1 139 ? 13.118 9.179 -16.529 1.00 88.12 139 SER A CA 1
ATOM 1075 C C . SER A 1 139 ? 12.946 9.325 -15.015 1.00 88.12 139 SER A C 1
ATOM 1077 O O . SER A 1 139 ? 12.365 8.463 -14.352 1.00 88.12 139 SER A O 1
ATOM 1079 N N . TYR A 1 140 ? 13.370 10.463 -14.461 1.00 88.25 140 TYR A N 1
ATOM 1080 C CA . TYR A 1 140 ? 13.187 10.760 -13.037 1.00 88.25 140 TYR A CA 1
ATOM 1081 C C . TYR A 1 140 ? 11.727 10.577 -12.581 1.00 88.25 140 TYR A C 1
ATOM 1083 O O . TYR A 1 140 ? 11.467 9.981 -11.538 1.00 88.25 140 TYR A O 1
ATOM 1091 N N . SER A 1 141 ? 10.761 11.011 -13.401 1.00 90.50 141 SER A N 1
ATOM 1092 C CA . SER A 1 141 ? 9.336 10.842 -13.094 1.00 90.50 141 SER A CA 1
ATOM 1093 C C . SER A 1 141 ? 8.866 9.384 -13.115 1.00 90.50 141 SER A C 1
ATOM 1095 O O . SER A 1 141 ? 7.997 9.018 -12.330 1.00 90.50 141 SER A O 1
ATOM 1097 N N . GLU A 1 142 ? 9.422 8.545 -13.996 1.00 90.38 142 GLU A N 1
ATOM 1098 C CA . GLU A 1 142 ? 9.119 7.107 -14.014 1.00 90.38 142 GLU A CA 1
ATOM 1099 C C . GLU A 1 142 ? 9.694 6.423 -12.777 1.00 90.38 142 GLU A C 1
ATOM 1101 O O . GLU A 1 142 ? 8.999 5.634 -12.140 1.00 90.38 142 GLU A O 1
ATOM 1106 N N . ARG A 1 143 ? 10.929 6.777 -12.410 1.00 91.19 143 ARG A N 1
ATOM 1107 C CA . ARG A 1 143 ? 11.614 6.240 -11.237 1.00 91.19 143 ARG A CA 1
ATOM 1108 C C . ARG A 1 143 ? 10.869 6.556 -9.943 1.00 91.19 143 ARG A C 1
ATOM 1110 O O . ARG A 1 143 ? 10.635 5.655 -9.152 1.00 91.19 143 ARG A O 1
ATOM 1117 N N . GLN A 1 144 ? 10.429 7.799 -9.758 1.00 93.12 144 GLN A N 1
ATOM 1118 C CA . GLN A 1 144 ? 9.643 8.193 -8.581 1.00 93.12 144 GLN A CA 1
ATOM 1119 C C . GLN A 1 144 ? 8.350 7.380 -8.448 1.00 93.12 144 GLN A C 1
ATOM 1121 O O . GLN A 1 144 ? 7.987 6.940 -7.359 1.00 93.12 144 GLN A O 1
ATOM 1126 N N . LEU A 1 145 ? 7.662 7.142 -9.566 1.00 93.12 145 LEU A N 1
ATOM 1127 C CA . LEU A 1 145 ? 6.425 6.369 -9.565 1.00 93.12 145 LEU A CA 1
ATOM 1128 C C . LEU A 1 145 ? 6.674 4.873 -9.321 1.00 93.12 145 LEU A C 1
ATOM 1130 O O . LEU A 1 145 ? 5.874 4.220 -8.653 1.00 93.12 145 LEU A O 1
ATOM 1134 N N . TYR A 1 146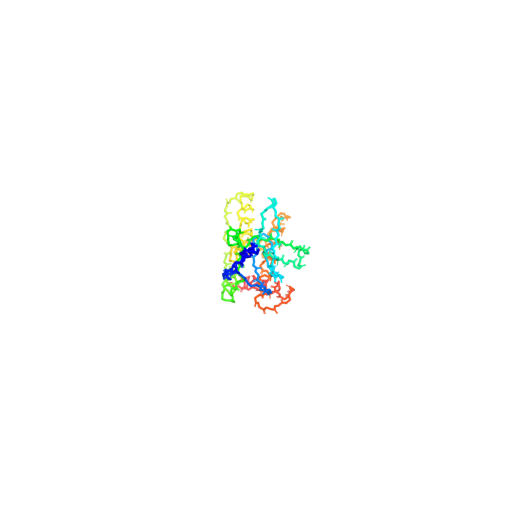 ? 7.787 4.344 -9.836 1.00 93.31 146 TYR A N 1
ATOM 1135 C CA . TYR A 1 146 ? 8.242 2.982 -9.568 1.00 93.31 146 TYR A CA 1
ATOM 1136 C C . TYR A 1 146 ? 8.589 2.790 -8.091 1.00 93.31 146 TYR A C 1
ATOM 1138 O O . TYR A 1 146 ? 8.065 1.870 -7.473 1.00 93.31 146 TYR A O 1
ATOM 1146 N N . GLU A 1 147 ? 9.400 3.679 -7.514 1.00 92.19 147 GLU A N 1
ATOM 1147 C CA . GLU A 1 147 ? 9.789 3.646 -6.099 1.00 92.19 147 GLU A CA 1
ATOM 1148 C C . GLU A 1 147 ? 8.554 3.712 -5.192 1.00 92.19 147 GLU A C 1
ATOM 1150 O O . GLU A 1 147 ? 8.419 2.903 -4.277 1.00 92.19 147 GLU A O 1
ATOM 1155 N N . ALA A 1 148 ? 7.595 4.593 -5.499 1.00 91.75 148 ALA A N 1
ATOM 1156 C CA . ALA A 1 148 ? 6.334 4.669 -4.765 1.00 91.75 148 ALA A CA 1
ATOM 1157 C C . ALA A 1 148 ? 5.512 3.372 -4.870 1.00 91.75 148 ALA A C 1
ATOM 1159 O O . ALA A 1 148 ? 4.951 2.911 -3.878 1.00 91.75 148 ALA A O 1
ATOM 1160 N N . ALA A 1 149 ? 5.421 2.761 -6.054 1.00 93.56 149 ALA A N 1
ATOM 1161 C CA . ALA A 1 149 ? 4.701 1.501 -6.228 1.00 93.56 149 ALA A CA 1
ATOM 1162 C C . ALA A 1 149 ? 5.397 0.333 -5.504 1.00 93.56 149 ALA A C 1
ATOM 1164 O O . ALA A 1 149 ? 4.725 -0.469 -4.852 1.00 93.56 149 ALA A O 1
ATOM 1165 N N . LEU A 1 150 ? 6.727 0.260 -5.596 1.00 93.12 150 LEU A N 1
ATOM 1166 C CA . LEU A 1 150 ? 7.555 -0.767 -4.970 1.00 93.12 150 LEU A CA 1
ATOM 1167 C C . LEU A 1 150 ? 7.436 -0.706 -3.448 1.00 93.12 150 LEU A C 1
ATOM 1169 O O . LEU A 1 150 ? 7.122 -1.717 -2.828 1.00 93.12 150 LEU A O 1
ATOM 1173 N N . ASP A 1 151 ? 7.590 0.481 -2.864 1.00 91.75 151 ASP A N 1
ATOM 1174 C CA . ASP A 1 151 ? 7.435 0.708 -1.428 1.00 91.75 151 ASP A CA 1
ATOM 1175 C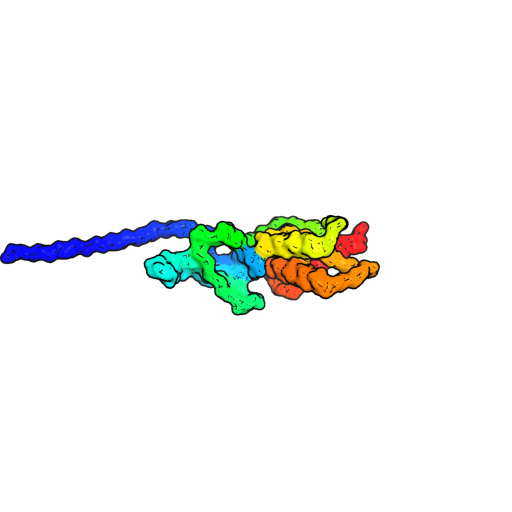 C . ASP A 1 151 ? 6.031 0.305 -0.941 1.00 91.75 151 ASP A C 1
ATOM 1177 O O . ASP A 1 151 ? 5.890 -0.451 0.023 1.00 91.75 151 ASP A O 1
ATOM 1181 N N . ARG A 1 152 ? 4.967 0.709 -1.653 1.00 91.12 152 ARG A N 1
ATOM 1182 C CA . ARG A 1 152 ? 3.588 0.331 -1.290 1.00 91.12 152 ARG A CA 1
ATOM 1183 C C . ARG A 1 152 ? 3.360 -1.178 -1.351 1.00 91.12 152 ARG A C 1
ATOM 1185 O O . ARG A 1 152 ? 2.693 -1.718 -0.467 1.00 91.12 152 ARG A O 1
ATOM 1192 N N . MET A 1 153 ? 3.893 -1.847 -2.372 1.00 93.06 153 MET A N 1
ATOM 1193 C CA . MET A 1 153 ? 3.784 -3.298 -2.516 1.00 93.06 153 MET A CA 1
ATOM 1194 C C . MET A 1 153 ? 4.586 -4.029 -1.438 1.00 93.06 153 MET A C 1
ATOM 1196 O O . MET A 1 153 ? 4.033 -4.901 -0.771 1.00 93.06 153 MET A O 1
ATOM 1200 N N . ALA A 1 154 ? 5.852 -3.658 -1.237 1.00 93.19 154 ALA A N 1
ATOM 1201 C CA . ALA A 1 154 ? 6.749 -4.283 -0.271 1.00 93.19 154 ALA A CA 1
ATOM 1202 C C . ALA A 1 154 ? 6.198 -4.185 1.155 1.00 93.19 154 ALA A C 1
ATOM 1204 O O . ALA A 1 154 ? 6.182 -5.182 1.868 1.00 93.19 154 ALA A O 1
ATOM 1205 N N . ARG A 1 155 ? 5.629 -3.037 1.547 1.00 90.56 155 ARG A N 1
ATOM 1206 C CA . ARG A 1 155 ? 4.972 -2.878 2.858 1.00 90.56 155 ARG A CA 1
ATOM 1207 C C . ARG A 1 155 ? 3.826 -3.864 3.065 1.00 90.56 155 ARG A C 1
ATOM 1209 O O . ARG A 1 155 ? 3.662 -4.409 4.154 1.00 90.56 155 ARG A O 1
ATOM 1216 N N . GLU A 1 156 ? 3.009 -4.086 2.037 1.00 92.69 156 GLU A N 1
ATOM 1217 C CA . GLU A 1 156 ? 1.897 -5.032 2.131 1.00 92.69 156 GLU A CA 1
ATOM 1218 C C . GLU A 1 156 ? 2.372 -6.483 2.147 1.00 92.69 156 GLU A C 1
ATOM 1220 O O . GLU A 1 156 ? 1.875 -7.269 2.951 1.00 92.69 156 GLU A O 1
ATOM 1225 N N . VAL A 1 157 ? 3.368 -6.822 1.332 1.00 93.38 157 VAL A N 1
ATOM 1226 C CA . VAL A 1 157 ? 3.996 -8.147 1.340 1.00 93.38 157 VAL A CA 1
ATOM 1227 C C . VAL A 1 157 ? 4.650 -8.429 2.696 1.00 93.38 157 VAL A C 1
ATOM 1229 O O . VAL A 1 157 ? 4.356 -9.457 3.301 1.00 93.38 157 VAL A O 1
ATOM 1232 N N . GLY A 1 158 ? 5.447 -7.497 3.222 1.00 92.62 158 GLY A N 1
ATOM 1233 C CA . GLY A 1 158 ? 6.118 -7.622 4.517 1.00 92.62 158 GLY A CA 1
ATOM 1234 C C . GLY A 1 158 ? 5.137 -7.761 5.677 1.00 92.62 158 GLY A C 1
ATOM 1235 O O . GLY A 1 158 ? 5.307 -8.626 6.532 1.00 92.62 158 GLY A O 1
ATOM 1236 N N . ALA A 1 159 ? 4.031 -7.012 5.664 1.00 91.50 159 ALA A N 1
ATOM 1237 C CA . ALA A 1 159 ? 2.991 -7.145 6.683 1.00 91.50 159 ALA A CA 1
ATOM 1238 C C . ALA A 1 159 ? 2.262 -8.505 6.646 1.00 91.50 159 ALA A C 1
ATOM 1240 O O . ALA A 1 159 ? 1.815 -8.984 7.691 1.00 91.50 159 ALA A O 1
ATOM 1241 N N . VAL A 1 160 ? 2.111 -9.123 5.467 1.00 92.56 160 VAL A N 1
ATOM 1242 C CA . VAL A 1 160 ? 1.449 -10.433 5.311 1.00 92.56 160 VAL A CA 1
ATOM 1243 C C . VAL A 1 160 ? 2.393 -11.583 5.652 1.00 92.56 160 VAL A C 1
ATOM 1245 O O . VAL A 1 160 ? 2.021 -12.468 6.424 1.00 92.56 160 VAL A O 1
ATOM 1248 N N . GLU A 1 161 ? 3.604 -11.558 5.098 1.00 90.50 161 GLU A N 1
ATOM 1249 C CA . GLU A 1 161 ? 4.620 -12.607 5.254 1.00 90.50 161 GLU A CA 1
ATOM 1250 C C . GLU A 1 161 ? 5.438 -12.453 6.551 1.00 90.50 161 GLU A C 1
ATOM 1252 O O . GLU A 1 161 ? 6.183 -13.356 6.920 1.00 90.50 161 GLU A O 1
ATOM 1257 N N . LYS A 1 162 ? 5.240 -11.350 7.292 1.00 90.44 162 LYS A N 1
ATOM 1258 C CA . LYS A 1 162 ? 5.972 -10.981 8.519 1.00 90.44 162 LYS A CA 1
ATOM 1259 C C . LYS A 1 162 ? 7.479 -10.848 8.289 1.00 90.44 162 LYS A C 1
ATOM 1261 O O . LYS A 1 162 ? 8.272 -11.351 9.082 1.00 90.44 162 LYS A O 1
ATOM 1266 N N . LEU A 1 163 ? 7.831 -10.174 7.203 1.00 92.00 163 LEU A N 1
ATOM 1267 C CA . LEU A 1 163 ? 9.205 -9.868 6.815 1.00 92.00 163 LEU A CA 1
ATOM 1268 C C . LEU A 1 163 ? 9.543 -8.425 7.180 1.00 92.00 163 LEU A C 1
ATOM 1270 O O . LEU A 1 163 ? 8.644 -7.578 7.248 1.00 92.00 163 LEU A O 1
ATOM 1274 N N . GLU A 1 164 ? 10.827 -8.141 7.375 1.00 90.00 164 GLU A N 1
ATOM 1275 C CA . GLU A 1 164 ? 11.284 -6.755 7.450 1.00 90.00 164 GLU A CA 1
ATOM 1276 C C . GLU A 1 164 ? 11.225 -6.080 6.071 1.00 90.00 164 GLU A C 1
ATOM 1278 O O . GLU A 1 164 ? 11.158 -6.738 5.032 1.00 90.00 164 GLU A O 1
ATOM 1283 N N . ASP A 1 165 ? 11.227 -4.745 6.049 1.00 86.75 165 ASP A N 1
ATOM 1284 C CA . ASP A 1 165 ? 11.096 -3.960 4.816 1.00 86.75 165 ASP A CA 1
ATOM 1285 C C . ASP A 1 165 ? 12.122 -4.359 3.747 1.00 86.75 165 ASP A C 1
ATOM 1287 O O . ASP A 1 165 ? 11.765 -4.524 2.583 1.00 86.75 165 ASP A O 1
ATOM 1291 N N . GLU A 1 166 ? 13.385 -4.529 4.142 1.00 90.56 166 GLU A N 1
ATOM 1292 C CA . GLU A 1 166 ? 14.481 -4.875 3.232 1.00 90.56 166 GLU A CA 1
ATOM 1293 C C . GLU A 1 166 ? 14.276 -6.265 2.616 1.00 90.56 166 GLU A C 1
ATOM 1295 O O . GLU A 1 166 ? 14.422 -6.443 1.407 1.00 90.56 166 GLU A O 1
ATOM 1300 N N . GLU A 1 167 ? 13.851 -7.237 3.425 1.00 92.44 167 GLU A N 1
ATOM 1301 C CA . GLU A 1 167 ? 13.534 -8.594 2.974 1.00 92.44 167 GLU A CA 1
ATOM 1302 C C . GLU A 1 167 ? 12.311 -8.610 2.048 1.00 92.44 167 GLU A C 1
ATOM 1304 O O . GLU A 1 167 ? 12.282 -9.333 1.050 1.00 92.44 167 GLU A O 1
ATOM 1309 N N . ALA A 1 168 ? 11.297 -7.794 2.348 1.00 92.69 168 ALA A N 1
ATOM 1310 C CA . ALA A 1 168 ? 10.101 -7.678 1.526 1.00 92.69 168 ALA A CA 1
ATOM 1311 C C . ALA A 1 168 ? 10.400 -7.032 0.165 1.00 92.69 168 ALA A C 1
ATOM 1313 O O . ALA A 1 168 ? 9.872 -7.486 -0.853 1.00 92.69 168 ALA A O 1
ATOM 1314 N N . VAL A 1 169 ? 11.260 -6.007 0.126 1.00 92.62 169 VAL A N 1
ATOM 1315 C CA . VAL A 1 169 ? 11.746 -5.410 -1.128 1.00 92.62 169 VAL A CA 1
ATOM 1316 C C . VAL A 1 169 ? 12.539 -6.441 -1.925 1.00 92.62 169 VAL A C 1
ATOM 1318 O O . VAL A 1 169 ? 12.221 -6.663 -3.093 1.00 92.62 169 VAL A O 1
ATOM 1321 N N . ALA A 1 170 ? 13.487 -7.137 -1.291 1.00 92.12 170 ALA A N 1
ATOM 1322 C CA . ALA A 1 170 ? 14.291 -8.165 -1.948 1.00 92.12 170 ALA A CA 1
ATOM 1323 C C . ALA A 1 170 ? 13.424 -9.279 -2.559 1.00 92.12 170 ALA A C 1
ATOM 1325 O O . ALA A 1 170 ? 13.660 -9.699 -3.689 1.00 92.12 170 ALA A O 1
ATOM 1326 N N . LEU A 1 171 ? 12.368 -9.713 -1.862 1.00 91.44 171 LEU A N 1
ATOM 1327 C CA . LEU A 1 171 ? 11.425 -10.711 -2.373 1.00 91.44 171 LEU A CA 1
ATOM 1328 C C . LEU A 1 171 ? 10.668 -10.223 -3.621 1.00 91.44 171 LEU A C 1
ATOM 1330 O O . LEU A 1 171 ? 10.435 -10.992 -4.560 1.00 91.44 171 LEU A O 1
ATOM 1334 N N . VAL A 1 172 ? 10.260 -8.951 -3.636 1.00 91.25 172 VAL A N 1
ATOM 1335 C CA . VAL A 1 172 ? 9.583 -8.334 -4.786 1.00 91.25 172 VAL A CA 1
ATOM 1336 C C . VAL A 1 172 ? 10.545 -8.194 -5.970 1.00 91.25 172 VAL A C 1
ATOM 1338 O O . VAL A 1 172 ? 10.171 -8.518 -7.099 1.00 91.25 172 VAL A O 1
ATOM 1341 N N . GLU A 1 173 ? 11.787 -7.781 -5.724 1.00 89.56 173 GLU A N 1
ATOM 1342 C CA . GLU A 1 173 ? 12.831 -7.663 -6.747 1.00 89.56 173 GLU A CA 1
ATOM 1343 C C . GLU A 1 173 ? 13.248 -9.024 -7.322 1.00 89.56 173 GLU A C 1
ATOM 1345 O O . GLU A 1 173 ? 13.354 -9.179 -8.540 1.00 89.56 173 GLU A O 1
ATOM 1350 N N . GLU A 1 174 ? 13.382 -10.058 -6.488 1.00 88.94 174 GLU A N 1
ATOM 1351 C CA . GLU A 1 174 ? 13.667 -11.426 -6.939 1.00 88.94 174 GLU A CA 1
ATOM 1352 C C . GLU A 1 174 ? 12.557 -11.951 -7.869 1.00 88.94 174 GLU A C 1
ATOM 1354 O O . GLU A 1 174 ? 12.814 -12.637 -8.867 1.00 88.94 174 GLU A O 1
ATOM 1359 N N . ALA A 1 175 ? 11.297 -11.612 -7.574 1.00 87.38 175 ALA A N 1
ATOM 1360 C CA . ALA A 1 175 ? 10.168 -11.971 -8.425 1.00 87.38 175 ALA A CA 1
ATOM 1361 C C . ALA A 1 175 ? 10.209 -11.279 -9.801 1.00 87.38 175 ALA A C 1
ATOM 1363 O O . ALA A 1 175 ? 9.681 -11.848 -10.760 1.00 87.38 175 ALA A O 1
ATOM 1364 N N . LEU A 1 176 ? 10.849 -10.109 -9.907 1.00 84.12 176 LEU A N 1
ATOM 1365 C CA . LEU A 1 176 ? 11.060 -9.374 -11.160 1.00 84.12 176 LEU A CA 1
ATOM 1366 C C . LEU A 1 176 ? 12.242 -9.941 -11.965 1.00 84.12 176 LEU A C 1
ATOM 1368 O O . LEU A 1 176 ? 12.113 -10.139 -13.172 1.00 84.12 176 LEU A O 1
ATOM 1372 N N . GLN A 1 177 ? 13.356 -10.288 -11.309 1.00 74.00 177 GLN A N 1
ATOM 1373 C CA . GLN A 1 177 ? 14.559 -10.833 -11.964 1.00 74.00 177 GLN A CA 1
ATOM 1374 C C . GLN A 1 177 ? 14.341 -12.219 -12.586 1.00 74.00 177 GLN A C 1
ATOM 1376 O O . GLN A 1 177 ? 14.880 -12.526 -13.647 1.00 74.00 177 GLN A O 1
ATOM 1381 N N . LYS A 1 178 ? 13.493 -13.066 -11.985 1.00 60.44 178 LYS A N 1
ATOM 1382 C CA . LYS A 1 178 ? 13.173 -14.398 -12.542 1.00 60.44 178 LYS A CA 1
ATOM 1383 C C . LYS A 1 178 ? 12.491 -14.356 -13.918 1.00 60.44 178 LYS A C 1
ATOM 1385 O O . LYS A 1 178 ? 12.406 -15.395 -14.565 1.00 60.44 178 LYS A O 1
ATOM 1390 N N . VAL A 1 179 ? 12.016 -13.191 -14.365 1.00 56.12 179 VAL A N 1
ATOM 1391 C CA . VAL A 1 179 ? 11.486 -12.976 -15.724 1.00 56.12 179 VAL A CA 1
ATOM 1392 C C . VAL A 1 179 ? 12.597 -12.725 -16.739 1.00 56.12 179 VAL A C 1
ATOM 1394 O O . VAL A 1 179 ? 12.421 -13.038 -17.907 1.00 56.12 179 VAL A O 1
ATOM 1397 N N . GLU A 1 180 ? 13.736 -12.170 -16.321 1.00 51.53 180 GLU A N 1
ATOM 1398 C CA . GLU A 1 180 ? 14.855 -11.870 -17.224 1.00 51.53 180 GLU A CA 1
ATOM 1399 C C . GLU A 1 180 ? 15.588 -13.134 -17.692 1.00 51.53 180 GLU A C 1
ATOM 1401 O O . GLU A 1 180 ? 16.169 -13.143 -18.774 1.00 51.53 180 GLU A O 1
ATOM 1406 N N . ALA A 1 181 ? 15.558 -14.199 -16.886 1.00 46.38 181 ALA A N 1
ATOM 1407 C CA . ALA A 1 181 ? 16.274 -15.447 -17.147 1.00 46.38 181 ALA A CA 1
ATOM 1408 C C . ALA A 1 181 ? 15.476 -16.491 -17.963 1.00 46.38 181 ALA A C 1
ATOM 1410 O O . ALA A 1 181 ? 15.996 -17.584 -18.195 1.00 46.38 181 ALA A O 1
ATOM 1411 N N . ALA A 1 182 ? 14.230 -16.191 -18.359 1.00 40.97 182 ALA A N 1
ATOM 1412 C CA . ALA A 1 182 ? 13.304 -17.107 -19.042 1.00 40.97 182 ALA A CA 1
ATOM 1413 C C . ALA A 1 182 ? 12.828 -16.555 -20.395 1.00 40.97 182 ALA A C 1
ATOM 1415 O O . ALA A 1 182 ? 12.732 -17.359 -21.350 1.00 40.97 182 ALA A O 1
#

Radius of gyration: 22.62 Å; Cα contacts (8 Å, |Δi|>4): 249; chains: 1; bounding box: 67×38×79 Å

Nearest PDB structures (foldseek):
  6vw0-assembly1_M  TM=9.222E-01  e=2.688E-11  Mycobacterium tuberculosis
  4l5g-assembly2_B  TM=8.347E-01  e=7.018E-12  Thermus thermophilus HB8
  4xls-assembly2_N  TM=9.059E-01  e=2.666E-10  Thermus thermophilus JL-18
  6ee8-assembly1_M  TM=8.781E-01  e=2.384E-10  Mycobacterium tuberculosis
  4xlr-assembly1_M  TM=9.028E-01  e=9.058E-09  Thermus thermophilus JL-18

Mean predicted aligned error: 8.86 Å

Sequence (182 aa):
MTNKATAKTKAAKPAKRKLDFKPKQYVVYPAHGVGRIVGVEEQEVAGVSLEVFVVDFEKDKMTLRVPTAKAKKVGMRALSTPDAVKSALQTLKGRARIKRTMWSRRAQEYEAKINSGSLISIAEVVRDLHRAGGQQEQSYSERQLYEAALDRMAREVGAVEKLEDEEAVALVEEALQKVEAA

Foldseek 3Di:
DDDDDDDDDDDDDPDPDPFPDDAQAWKQAFPLAIWGFNDWDWDQDPNDTFIWTWTQRVVVRDTDTHGSVCCVVNPIGHFDAPVQLVVLLVLLLDAQDDDPDDVVVVLVQLSVLRRNRRLNSLSNLLNNLDDDPPDDDDDPSSVVSNVSSLQNNLRSQCVNVVHDSVVSSVSSVVSNVVNVVD